Protein AF-A0A7S0XZH4-F1 (afdb_monomer)

Secondary structure (DSSP, 8-state):
--------EEEE-SSSPEEEEEE-S--S--------------EEEE---TTSTTHHHHHHHHHHHHHHHHTT--PPPP---PPPPPHHHHHHHHHHHHHHHHHHHHHHHHHHHHHHHHHHHHHHHHHHHTTHHHHHHHTT--HHHHHHHHHHHHHHHHHHHHHHHHHHHHHTTHHHHHH--TTS--

Solvent-accessible surface area (backbone atoms only — not comparable to full-atom values): 11560 Å² total; per-residue (Å²): 133,90,81,84,86,83,68,71,60,74,50,80,51,96,76,87,54,59,41,42,51,48,70,62,64,93,88,74,94,76,95,72,96,71,81,92,71,89,75,82,70,63,72,58,81,50,87,60,58,82,91,44,92,63,40,54,62,48,51,53,29,52,51,51,20,53,56,28,46,76,73,76,48,65,80,56,80,79,78,89,77,81,73,80,74,49,71,74,54,49,54,49,53,46,50,52,51,29,50,51,52,44,53,53,50,51,50,54,53,52,58,58,58,55,51,56,65,55,54,56,50,49,52,59,48,51,36,58,76,66,46,46,62,59,53,45,42,76,72,67,54,51,72,68,58,53,54,50,52,54,50,54,54,51,50,54,55,48,52,52,53,50,54,52,50,54,51,52,42,59,72,77,41,44,75,43,56,81,64,47,57,88,79,82,89,129

Structure (mmCIF, N/CA/C/O backbone):
data_AF-A0A7S0XZH4-F1
#
_entry.id   AF-A0A7S0XZH4-F1
#
loop_
_atom_site.group_PDB
_atom_site.id
_atom_site.type_symbol
_atom_site.label_atom_id
_atom_site.label_alt_id
_atom_site.label_comp_id
_atom_site.label_asym_id
_atom_site.label_entity_id
_atom_site.label_seq_id
_atom_site.pdbx_PDB_ins_code
_atom_site.Cartn_x
_atom_site.Cartn_y
_atom_site.Cartn_z
_atom_site.occupancy
_atom_site.B_iso_or_equiv
_atom_site.auth_seq_id
_atom_site.auth_comp_id
_atom_site.auth_asym_id
_atom_site.auth_atom_id
_atom_site.pdbx_PDB_model_num
ATOM 1 N N . GLY A 1 1 ? 35.858 -12.394 -35.445 1.00 28.62 1 GLY A N 1
ATOM 2 C CA . GLY A 1 1 ? 35.006 -11.201 -35.305 1.00 28.62 1 GLY A CA 1
ATOM 3 C C . GLY A 1 1 ? 35.795 -10.163 -34.548 1.00 28.62 1 GLY A C 1
ATOM 4 O O . GLY A 1 1 ? 36.301 -10.490 -33.485 1.00 28.62 1 GLY A O 1
ATOM 5 N N . TRP A 1 2 ? 35.990 -8.985 -35.133 1.00 25.72 2 TRP A N 1
ATOM 6 C CA . TRP A 1 2 ? 36.767 -7.894 -34.546 1.00 25.72 2 TRP A CA 1
ATOM 7 C C . TRP A 1 2 ? 35.979 -7.278 -33.387 1.00 25.72 2 TRP A C 1
ATOM 9 O O . TRP A 1 2 ? 34.873 -6.780 -33.586 1.00 25.72 2 TRP A O 1
ATOM 19 N N . GLY A 1 3 ? 36.510 -7.388 -32.170 1.00 25.00 3 GLY A N 1
ATOM 20 C CA . GLY A 1 3 ? 35.933 -6.766 -30.983 1.00 25.00 3 GLY A CA 1
ATOM 21 C C . GLY A 1 3 ? 36.486 -5.357 -30.824 1.00 25.00 3 GLY A C 1
ATOM 22 O O . GLY A 1 3 ? 37.639 -5.197 -30.436 1.00 25.00 3 GLY A O 1
ATOM 23 N N . TYR A 1 4 ? 35.674 -4.347 -31.120 1.00 33.06 4 TYR A N 1
ATOM 24 C CA . TYR A 1 4 ? 35.976 -2.958 -30.786 1.00 33.06 4 TYR A CA 1
ATOM 25 C C . TYR A 1 4 ? 35.642 -2.745 -29.304 1.00 33.06 4 TYR A C 1
ATOM 27 O O . TYR A 1 4 ? 34.483 -2.879 -28.907 1.00 33.06 4 TYR A O 1
ATOM 35 N N . TYR A 1 5 ? 36.647 -2.467 -28.471 1.00 30.88 5 TYR A N 1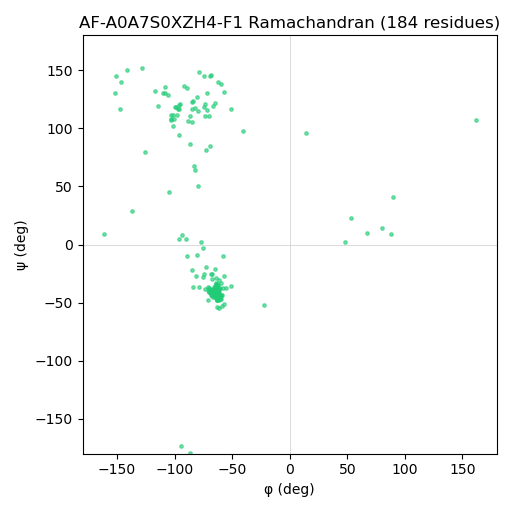
ATOM 36 C CA . TYR A 1 5 ? 36.431 -2.083 -27.075 1.00 30.88 5 TYR A CA 1
ATOM 37 C C . TYR A 1 5 ? 36.164 -0.578 -27.002 1.00 30.88 5 TYR A C 1
ATOM 39 O O . TYR A 1 5 ? 37.019 0.234 -27.341 1.00 30.88 5 TYR A O 1
ATOM 47 N N . TRP A 1 6 ? 34.962 -0.213 -26.555 1.00 38.78 6 TRP A N 1
ATOM 48 C CA . TRP A 1 6 ? 34.496 1.168 -26.447 1.00 38.78 6 TRP A CA 1
ATOM 49 C C . TRP A 1 6 ? 34.598 1.638 -24.994 1.00 38.78 6 TRP A C 1
ATOM 51 O O . TRP A 1 6 ? 33.858 1.165 -24.132 1.00 38.78 6 TRP A O 1
ATOM 61 N N . GLY A 1 7 ? 35.501 2.573 -24.705 1.00 37.62 7 GLY A N 1
ATOM 62 C CA . GLY A 1 7 ? 35.557 3.250 -23.409 1.00 37.62 7 GLY A CA 1
ATOM 63 C C . GLY A 1 7 ? 34.974 4.659 -23.502 1.00 37.62 7 GLY A C 1
ATOM 64 O O . GLY A 1 7 ? 35.604 5.518 -24.108 1.00 37.62 7 GLY A O 1
ATOM 65 N N . CYS A 1 8 ? 33.816 4.935 -22.880 1.00 40.41 8 CYS A N 1
ATOM 66 C CA . CYS A 1 8 ? 33.402 6.322 -22.617 1.00 40.41 8 CYS A CA 1
ATOM 67 C C . CYS A 1 8 ? 34.013 6.772 -21.282 1.00 40.41 8 CYS A C 1
ATOM 69 O O . CYS A 1 8 ? 33.618 6.313 -20.209 1.00 40.41 8 CYS A O 1
ATOM 71 N N . ARG A 1 9 ? 34.973 7.702 -21.342 1.00 41.53 9 ARG A N 1
ATOM 72 C CA . ARG A 1 9 ? 35.381 8.498 -20.180 1.00 41.53 9 ARG A CA 1
ATOM 73 C C . ARG A 1 9 ? 34.428 9.688 -20.098 1.00 41.53 9 ARG A C 1
ATOM 75 O O . ARG A 1 9 ? 34.522 10.603 -20.907 1.00 41.53 9 ARG A O 1
ATOM 82 N N . THR A 1 10 ? 33.496 9.670 -19.148 1.00 45.75 10 THR A N 1
ATOM 83 C CA . THR A 1 10 ? 32.616 10.822 -18.908 1.00 45.75 10 THR A CA 1
ATOM 84 C C . THR A 1 10 ? 33.420 11.923 -18.225 1.00 45.75 10 THR A C 1
ATOM 86 O O . THR A 1 10 ? 33.791 11.768 -17.058 1.00 45.75 10 THR A O 1
ATOM 89 N N . ILE A 1 11 ? 33.686 13.023 -18.924 1.00 47.19 11 ILE A N 1
ATOM 90 C CA . ILE A 1 11 ? 34.201 14.242 -18.295 1.00 47.19 11 ILE A CA 1
ATOM 91 C C . ILE A 1 11 ? 32.980 14.995 -17.763 1.00 47.19 11 ILE A C 1
ATOM 93 O O . ILE A 1 11 ? 31.993 15.206 -18.471 1.00 47.19 11 ILE A O 1
ATOM 97 N N . ARG A 1 12 ? 32.984 15.277 -16.460 1.00 46.19 12 ARG A N 1
ATOM 98 C CA . ARG A 1 12 ? 31.917 16.017 -15.788 1.00 46.19 12 ARG A CA 1
ATOM 99 C C . ARG A 1 12 ? 32.368 17.472 -15.717 1.00 46.19 12 ARG A C 1
ATOM 101 O O . ARG A 1 12 ? 33.092 17.813 -14.793 1.00 46.19 12 ARG A O 1
ATOM 108 N N . ASP A 1 13 ? 31.966 18.282 -16.689 1.00 46.56 13 ASP A N 1
ATOM 109 C CA . ASP A 1 13 ? 32.046 19.738 -16.565 1.00 46.56 13 ASP A CA 1
ATOM 110 C C . ASP A 1 13 ? 30.942 20.233 -15.620 1.00 46.56 13 ASP A C 1
ATOM 112 O O . ASP A 1 13 ? 29.837 19.675 -15.591 1.00 46.56 13 ASP A O 1
ATOM 116 N N . ASP A 1 14 ? 31.246 21.273 -14.840 1.00 45.38 14 ASP A N 1
ATOM 117 C CA . ASP A 1 14 ? 30.376 21.868 -13.808 1.00 45.38 14 ASP A CA 1
ATOM 118 C C . ASP A 1 14 ? 29.016 22.368 -14.341 1.00 45.38 14 ASP A C 1
ATOM 120 O O . ASP A 1 14 ? 28.091 22.642 -13.577 1.00 45.38 14 ASP A O 1
ATOM 124 N N . ASP A 1 15 ? 28.838 22.399 -15.661 1.00 44.69 15 ASP A N 1
ATOM 125 C CA . ASP A 1 15 ? 27.687 22.977 -16.342 1.00 44.69 15 ASP A CA 1
ATOM 126 C C . ASP A 1 15 ? 26.710 21.916 -16.889 1.00 44.69 15 ASP A C 1
ATOM 128 O O . ASP A 1 15 ? 26.299 21.979 -18.041 1.00 44.69 15 ASP A O 1
ATOM 132 N N . LYS A 1 16 ? 26.367 20.881 -16.098 1.00 44.41 16 LYS A N 1
ATOM 133 C CA . LYS A 1 16 ? 25.373 19.796 -16.377 1.00 44.41 16 LYS A CA 1
ATOM 134 C C . LYS A 1 16 ? 25.439 19.087 -17.751 1.00 44.41 16 LYS A C 1
ATOM 136 O O . LYS A 1 16 ? 24.633 18.188 -18.008 1.00 44.41 16 LYS A O 1
ATOM 141 N N . ARG A 1 17 ? 26.383 19.420 -18.627 1.00 43.41 17 ARG A N 1
ATOM 142 C CA . ARG A 1 17 ? 26.597 18.826 -19.945 1.00 43.41 17 ARG A CA 1
ATOM 143 C C . ARG A 1 17 ? 27.666 17.759 -19.790 1.00 43.41 17 ARG A C 1
ATOM 145 O O . ARG A 1 17 ? 28.791 18.040 -19.402 1.00 43.41 17 ARG A O 1
ATOM 152 N N . ARG A 1 18 ? 27.292 16.509 -20.054 1.00 50.38 18 ARG A N 1
ATOM 153 C CA . ARG A 1 18 ? 28.233 15.387 -20.081 1.00 50.38 18 ARG A CA 1
ATOM 154 C C . ARG A 1 18 ? 28.606 15.109 -21.528 1.00 50.38 18 ARG A C 1
ATOM 156 O O . ARG A 1 18 ? 27.728 14.759 -22.315 1.00 50.38 18 ARG A O 1
ATOM 163 N N . SER A 1 19 ? 29.884 15.253 -21.857 1.00 46.66 19 SER A N 1
ATOM 164 C CA . SER A 1 19 ? 30.462 14.791 -23.117 1.00 46.66 19 SER A CA 1
ATOM 165 C C . SER A 1 19 ? 31.000 13.365 -22.932 1.00 46.66 19 SER A C 1
ATOM 167 O O . SER A 1 19 ? 31.604 13.028 -21.909 1.00 46.66 19 SER A O 1
ATOM 169 N N . CYS A 1 20 ? 30.737 12.491 -23.906 1.00 50.81 20 CYS A N 1
ATOM 170 C CA . CYS A 1 20 ? 31.493 11.248 -24.066 1.00 50.81 20 CYS A CA 1
ATOM 171 C C . CYS A 1 20 ? 32.522 11.499 -25.168 1.00 50.81 20 CYS A C 1
ATOM 173 O O . CYS A 1 20 ? 32.135 11.758 -26.308 1.00 50.81 20 CYS A O 1
ATOM 175 N N . MET A 1 21 ? 33.812 11.406 -24.843 1.00 42.91 21 MET A N 1
ATOM 176 C CA . MET A 1 21 ? 34.846 11.276 -25.869 1.00 42.91 21 MET A CA 1
ATOM 177 C C . MET A 1 21 ? 34.793 9.860 -26.434 1.00 42.91 21 MET A C 1
ATOM 179 O O . MET A 1 21 ? 34.964 8.889 -25.695 1.00 42.91 21 MET A O 1
ATOM 183 N N . PHE A 1 22 ? 34.571 9.753 -27.741 1.00 51.19 22 PHE A N 1
ATOM 184 C CA . PHE A 1 22 ? 34.732 8.510 -28.484 1.00 51.19 22 PHE A CA 1
ATOM 185 C C . PHE A 1 22 ? 36.071 8.566 -29.213 1.00 51.19 22 PHE A C 1
ATOM 187 O O . PHE A 1 22 ? 36.237 9.332 -30.160 1.00 51.19 22 PHE A O 1
ATOM 194 N N . ASN A 1 23 ? 37.039 7.778 -28.741 1.00 45.72 23 ASN A N 1
ATOM 195 C CA . ASN A 1 23 ? 38.338 7.650 -29.388 1.00 45.72 23 ASN A CA 1
ATOM 196 C C . ASN A 1 23 ? 38.381 6.322 -30.152 1.00 45.72 23 ASN A C 1
ATOM 198 O O . ASN A 1 23 ? 38.417 5.253 -29.545 1.00 45.72 23 ASN A O 1
ATOM 202 N N . GLY A 1 24 ? 38.322 6.391 -31.482 1.00 43.03 24 GLY A N 1
ATOM 203 C CA . GLY A 1 24 ? 38.554 5.250 -32.367 1.00 43.03 24 GLY A CA 1
ATOM 204 C C . GLY A 1 24 ? 40.051 5.059 -32.591 1.00 43.03 24 GLY A C 1
ATOM 205 O O . GLY A 1 24 ? 40.548 5.328 -33.686 1.00 43.03 24 GLY A O 1
ATOM 206 N N . GLY A 1 25 ? 40.773 4.679 -31.538 1.00 40.31 25 GLY A N 1
ATOM 207 C CA . GLY A 1 25 ? 42.219 4.500 -31.580 1.00 40.31 25 GLY A CA 1
ATOM 208 C C . GLY A 1 25 ? 42.693 3.462 -30.571 1.00 40.31 25 GLY A C 1
ATOM 209 O O . GLY A 1 25 ? 42.338 3.512 -29.394 1.00 40.31 25 GLY A O 1
ATOM 210 N N . ASP A 1 26 ? 43.502 2.526 -31.054 1.00 38.03 26 ASP A N 1
ATOM 211 C CA . ASP A 1 26 ? 44.039 1.398 -30.302 1.00 38.03 26 ASP A CA 1
ATOM 212 C C . ASP A 1 26 ? 45.128 1.883 -29.327 1.00 38.03 26 ASP A C 1
ATOM 214 O O . ASP A 1 26 ? 46.325 1.808 -29.603 1.00 38.03 26 ASP A O 1
ATOM 218 N N . SER A 1 27 ? 44.748 2.407 -28.162 1.00 43.44 27 SER A N 1
ATOM 219 C CA . SER A 1 27 ? 45.699 2.594 -27.063 1.00 43.44 27 SER A CA 1
ATOM 220 C C . SER A 1 27 ? 45.767 1.305 -26.237 1.00 43.44 27 SER A C 1
ATOM 222 O O . SER A 1 27 ? 44.960 1.150 -25.327 1.00 43.44 27 SER A O 1
ATOM 224 N N . GLU A 1 28 ? 46.622 0.350 -26.641 1.00 37.62 28 GLU A N 1
ATOM 225 C CA . GLU A 1 28 ? 47.538 -0.446 -25.784 1.00 37.62 28 GLU A CA 1
ATOM 226 C C . GLU A 1 28 ? 48.037 -1.736 -26.508 1.00 37.62 28 GLU A C 1
ATOM 228 O O . GLU A 1 28 ? 47.318 -2.717 -26.682 1.00 37.62 28 GLU A O 1
ATOM 233 N N . SER A 1 29 ? 49.313 -1.717 -26.910 1.00 37.97 29 SER A N 1
ATOM 234 C CA . SER A 1 29 ? 50.271 -2.823 -27.146 1.00 37.97 29 SER A CA 1
ATOM 235 C C . SER A 1 29 ? 49.803 -4.302 -27.256 1.00 37.97 29 SER A C 1
ATOM 237 O O . SER A 1 29 ? 49.825 -5.045 -26.278 1.00 37.97 29 SER A O 1
ATOM 239 N N . ARG A 1 30 ? 49.595 -4.829 -28.479 1.00 26.83 30 ARG A N 1
ATOM 240 C CA . ARG A 1 30 ? 49.790 -6.272 -28.792 1.00 26.83 30 ARG A CA 1
ATOM 241 C C . ARG A 1 30 ? 50.297 -6.497 -30.228 1.00 26.83 30 ARG A C 1
ATOM 243 O O . ARG A 1 30 ? 49.801 -5.839 -31.138 1.00 26.83 30 ARG A O 1
ATOM 250 N N . PRO A 1 31 ? 51.241 -7.433 -30.472 1.00 38.31 31 PRO A N 1
ATOM 251 C CA . PRO A 1 31 ? 51.723 -7.718 -31.817 1.00 38.31 31 PRO A CA 1
ATOM 252 C C . PRO A 1 31 ? 50.748 -8.682 -32.500 1.00 38.31 31 PRO A C 1
ATOM 254 O O . PRO A 1 31 ? 50.535 -9.800 -32.031 1.00 38.31 31 PRO A O 1
ATOM 257 N N . SER A 1 32 ? 50.114 -8.275 -33.597 1.00 28.70 32 SER A N 1
ATOM 258 C CA . SER A 1 32 ? 49.308 -9.183 -34.419 1.00 28.70 32 SER A CA 1
ATOM 259 C C . SER A 1 32 ? 49.373 -8.773 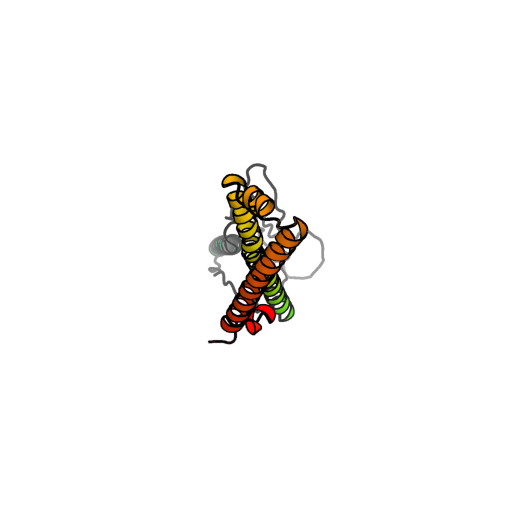-35.884 1.00 28.70 32 SER A C 1
ATOM 261 O O . SER A 1 32 ? 48.966 -7.682 -36.271 1.00 28.70 32 SER A O 1
ATOM 263 N N . TYR A 1 33 ? 49.939 -9.679 -36.679 1.00 34.78 33 TYR A N 1
ATOM 264 C CA . TYR A 1 33 ? 50.067 -9.610 -38.127 1.00 34.78 33 TYR A CA 1
ATOM 265 C C . TYR A 1 33 ? 48.716 -9.308 -38.793 1.00 34.78 33 TYR A C 1
ATOM 267 O O . TYR A 1 33 ? 47.795 -10.119 -38.739 1.00 34.78 33 TYR A O 1
ATOM 275 N N . SER A 1 34 ? 48.620 -8.168 -39.472 1.00 29.19 34 SER A N 1
ATOM 276 C CA . SER A 1 34 ? 47.645 -7.917 -40.539 1.00 29.19 34 SER A CA 1
ATOM 277 C C . SER A 1 34 ? 48.249 -6.906 -41.527 1.00 29.19 34 SER A C 1
ATOM 279 O O . SER A 1 34 ? 49.067 -6.079 -41.113 1.00 29.19 34 SER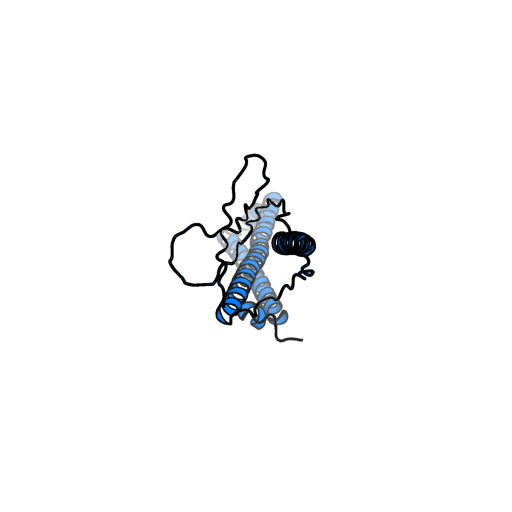 A O 1
ATOM 281 N N . PRO A 1 35 ? 47.973 -7.024 -42.841 1.00 34.19 35 PRO A N 1
ATOM 282 C CA . PRO A 1 35 ? 48.655 -6.230 -43.854 1.00 34.19 35 PRO A CA 1
ATOM 283 C C . PRO A 1 35 ? 48.236 -4.763 -43.727 1.00 34.19 35 PRO A C 1
ATOM 285 O O . PRO A 1 35 ? 47.104 -4.468 -43.356 1.00 34.19 35 PRO A O 1
ATOM 288 N N . ALA A 1 36 ? 49.174 -3.862 -44.013 1.00 36.78 36 ALA A N 1
ATOM 289 C CA . ALA A 1 36 ? 49.085 -2.417 -43.832 1.00 36.78 36 ALA A CA 1
ATOM 290 C C . ALA A 1 36 ? 47.716 -1.806 -44.204 1.00 36.78 36 ALA A C 1
ATOM 292 O O . ALA A 1 36 ? 47.460 -1.485 -45.363 1.00 36.78 36 ALA A O 1
ATOM 293 N N . PHE A 1 37 ? 46.863 -1.577 -43.203 1.00 41.09 37 PHE A N 1
ATOM 294 C CA . PHE A 1 37 ? 45.767 -0.621 -43.294 1.00 41.09 37 PHE A CA 1
ATOM 295 C C . PHE A 1 37 ? 46.185 0.624 -42.510 1.00 41.09 37 PHE A C 1
ATOM 297 O O . PHE A 1 37 ? 46.275 0.605 -41.285 1.00 41.09 37 PHE A O 1
ATOM 304 N N . SER A 1 38 ? 46.492 1.705 -43.226 1.00 39.94 38 SER A N 1
ATOM 305 C CA . SER A 1 38 ? 46.685 3.031 -42.636 1.00 39.94 38 SER A CA 1
ATOM 306 C C . SER A 1 38 ? 45.326 3.540 -42.141 1.00 39.94 38 SER A C 1
ATOM 308 O O . SER A 1 38 ? 44.621 4.233 -42.874 1.00 39.94 38 SER A O 1
ATOM 310 N N . ALA A 1 39 ? 44.924 3.157 -40.929 1.00 53.28 39 ALA A N 1
ATOM 311 C CA . ALA A 1 39 ? 43.675 3.612 -40.327 1.00 53.28 39 ALA A CA 1
ATOM 312 C C . ALA A 1 39 ? 43.781 5.099 -39.950 1.00 53.28 39 ALA A C 1
ATOM 314 O O . ALA A 1 39 ? 44.511 5.467 -39.031 1.00 53.28 39 ALA A O 1
ATOM 315 N N . ALA A 1 40 ? 43.047 5.964 -40.650 1.00 57.00 40 ALA A N 1
ATOM 316 C CA . ALA A 1 40 ? 42.811 7.326 -40.188 1.00 57.00 40 ALA A CA 1
ATOM 317 C C . ALA A 1 40 ? 41.950 7.275 -38.912 1.00 57.00 40 ALA A C 1
ATOM 319 O O . ALA A 1 40 ? 40.838 6.748 -38.935 1.00 57.00 40 ALA A O 1
ATOM 320 N N . SER A 1 41 ? 42.474 7.788 -37.796 1.00 60.81 41 SER A N 1
ATOM 321 C CA . SER A 1 41 ? 41.729 7.887 -36.536 1.00 60.81 41 SER A CA 1
ATOM 322 C C . SER A 1 41 ? 40.819 9.118 -36.565 1.00 60.81 41 SER A C 1
ATOM 324 O O . SER A 1 41 ? 41.281 10.226 -36.839 1.00 60.81 41 SER A O 1
ATOM 326 N N . TYR A 1 42 ? 39.526 8.926 -36.286 1.00 65.69 42 TYR A N 1
ATOM 327 C CA . TYR A 1 42 ? 38.535 9.999 -36.180 1.00 65.69 42 TYR A CA 1
ATOM 328 C C . TYR A 1 42 ? 38.031 10.091 -34.736 1.00 65.69 42 TYR A C 1
ATOM 330 O O . TYR A 1 42 ? 37.457 9.136 -34.213 1.00 65.69 42 TYR A O 1
ATOM 338 N N . GLY A 1 43 ? 38.235 11.249 -34.103 1.00 76.81 43 GLY A N 1
ATOM 339 C CA . GLY A 1 43 ? 37.668 11.590 -32.798 1.00 76.81 43 GLY A CA 1
ATOM 340 C C . GLY A 1 43 ? 36.569 12.638 -32.948 1.00 76.81 43 GLY A C 1
ATOM 341 O O . GLY A 1 43 ? 36.739 13.608 -33.685 1.00 76.81 43 GLY A O 1
ATOM 342 N N . TYR A 1 44 ? 35.440 12.446 -32.266 1.00 73.94 44 TYR A N 1
ATOM 343 C CA . TYR A 1 44 ? 34.340 13.411 -32.244 1.00 73.94 44 TYR A CA 1
ATOM 344 C C . TYR A 1 44 ? 33.703 13.491 -30.850 1.00 73.94 44 TYR A C 1
ATOM 346 O O . TYR A 1 44 ? 33.676 12.513 -30.100 1.00 73.94 44 TYR A O 1
ATOM 354 N N . GLU A 1 45 ? 33.175 14.667 -30.509 1.00 82.12 45 GLU A N 1
ATOM 355 C CA . GLU A 1 45 ? 32.458 14.923 -29.258 1.00 82.12 45 GLU A CA 1
ATOM 356 C C . GLU A 1 45 ? 30.964 15.083 -29.539 1.00 82.12 45 GLU A C 1
ATOM 358 O O . GLU A 1 45 ? 30.564 15.832 -30.43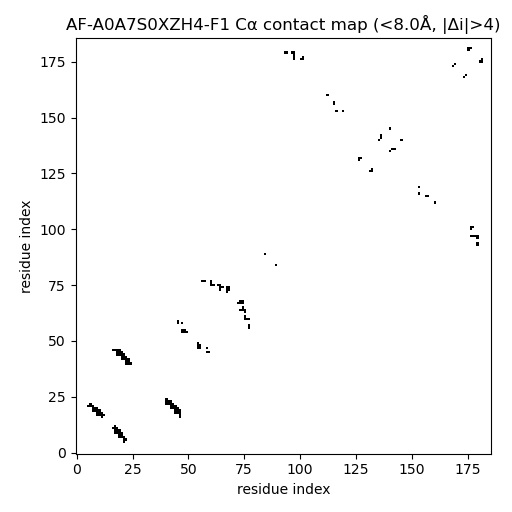1 1.00 82.12 45 GLU A O 1
ATOM 363 N N . LEU A 1 46 ? 30.129 14.373 -28.775 1.00 76.19 46 LEU A N 1
ATOM 364 C CA . LEU A 1 46 ? 28.677 14.414 -28.929 1.00 76.19 46 LEU A CA 1
ATOM 365 C C . LEU A 1 46 ? 27.993 14.962 -27.684 1.00 76.19 46 LEU A C 1
ATOM 367 O O . LEU A 1 46 ? 28.216 14.493 -26.567 1.00 76.19 46 LEU A O 1
ATOM 371 N N . LEU A 1 47 ? 27.077 15.896 -27.918 1.00 82.56 47 LEU A N 1
ATOM 372 C CA . LEU A 1 47 ? 26.116 16.375 -26.936 1.00 82.56 47 LEU A CA 1
ATOM 373 C C . LEU A 1 47 ? 24.801 15.627 -27.166 1.00 82.56 47 LEU A C 1
ATOM 375 O O . LEU A 1 47 ? 24.193 15.752 -28.228 1.00 82.56 47 LEU A O 1
ATOM 379 N N . PHE A 1 48 ? 24.365 14.842 -26.184 1.00 81.38 48 PHE A N 1
ATOM 380 C CA . PHE A 1 48 ? 23.156 14.025 -26.290 1.00 81.38 48 PHE A CA 1
ATOM 381 C C . PHE A 1 48 ? 22.213 14.252 -25.105 1.00 81.38 48 PHE A C 1
ATOM 383 O O . PHE A 1 48 ? 22.634 14.588 -23.998 1.00 81.38 48 PHE A O 1
ATOM 390 N N . ASN A 1 49 ? 20.913 14.065 -25.341 1.00 86.56 49 ASN A N 1
ATOM 391 C CA . ASN A 1 49 ? 19.885 14.253 -24.322 1.00 86.56 49 ASN A CA 1
ATOM 392 C C . ASN A 1 49 ? 19.709 12.992 -23.462 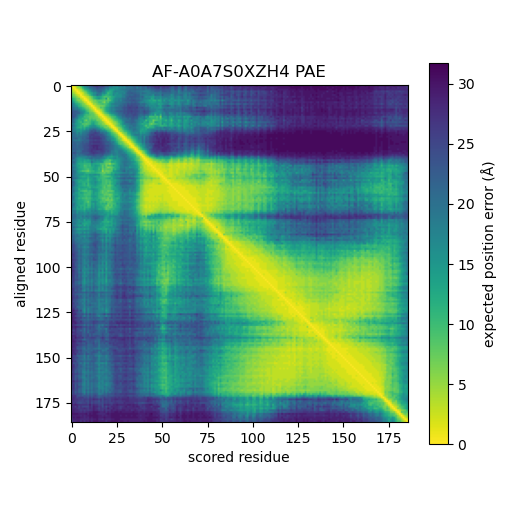1.00 86.56 49 ASN A C 1
ATOM 394 O O . ASN A 1 49 ? 19.359 11.934 -23.977 1.00 86.56 49 ASN A O 1
ATOM 398 N N . GLN A 1 50 ? 19.869 13.110 -22.147 1.00 84.19 50 GLN A N 1
ATOM 399 C CA . GLN A 1 50 ? 19.786 11.974 -21.226 1.00 84.19 50 GLN A CA 1
ATOM 400 C C . GLN A 1 50 ? 18.364 11.556 -20.844 1.00 84.19 50 GLN A C 1
ATOM 402 O O . GLN A 1 50 ? 18.194 10.514 -20.219 1.00 84.19 50 GLN A O 1
ATOM 407 N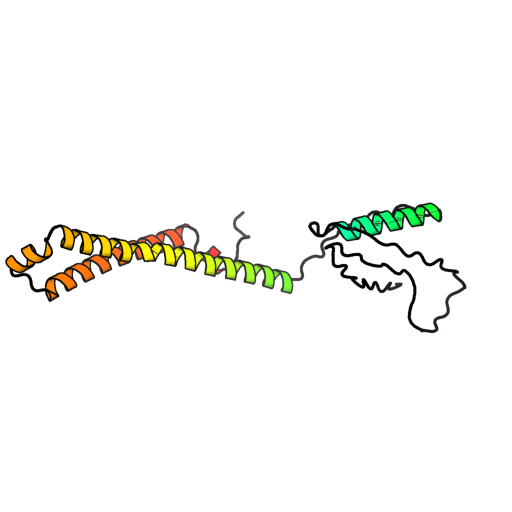 N . THR A 1 51 ? 17.337 12.329 -21.208 1.00 86.94 51 THR A N 1
ATOM 408 C CA . THR A 1 51 ? 15.949 11.934 -20.924 1.00 86.94 51 THR A CA 1
ATOM 409 C C . THR A 1 51 ? 15.472 10.782 -21.808 1.00 86.94 51 THR A C 1
ATOM 411 O O . THR A 1 51 ? 14.505 10.111 -21.459 1.00 86.94 51 THR A O 1
ATOM 414 N N . MET A 1 52 ? 16.142 10.531 -22.938 1.00 79.81 52 MET A N 1
ATOM 415 C CA . MET A 1 52 ? 15.836 9.420 -23.837 1.00 79.81 52 MET A CA 1
ATOM 416 C C . MET A 1 52 ? 16.937 8.364 -23.799 1.00 79.81 52 MET A C 1
ATOM 418 O O . MET A 1 52 ? 18.106 8.674 -24.001 1.00 79.81 52 MET A O 1
ATOM 422 N N . ILE A 1 53 ? 16.541 7.101 -23.628 1.00 81.00 53 ILE A N 1
ATOM 423 C CA . ILE A 1 53 ? 17.457 5.947 -23.572 1.00 81.00 53 ILE A CA 1
ATOM 424 C C . ILE A 1 53 ? 18.191 5.750 -24.912 1.00 81.00 53 ILE A C 1
ATOM 426 O O . ILE A 1 53 ? 19.366 5.398 -24.937 1.00 81.00 53 ILE A O 1
ATOM 430 N N . ASN A 1 54 ? 17.526 6.053 -26.030 1.00 86.81 54 ASN A N 1
ATOM 431 C CA . ASN A 1 54 ? 18.043 5.789 -27.376 1.00 86.81 54 ASN A CA 1
ATOM 432 C C . ASN A 1 54 ? 18.734 7.002 -28.028 1.00 86.81 54 ASN A C 1
ATOM 434 O O . ASN A 1 54 ? 19.114 6.932 -29.193 1.00 86.81 54 ASN A O 1
ATOM 438 N N . SER A 1 55 ? 18.899 8.124 -27.322 1.00 85.06 55 SER A N 1
ATOM 439 C CA . SER A 1 55 ? 19.442 9.355 -27.922 1.00 85.06 55 SER A CA 1
ATOM 440 C C . SER A 1 55 ? 20.913 9.230 -28.334 1.00 85.06 55 SER A C 1
ATOM 442 O O . SER A 1 55 ? 21.288 9.639 -29.431 1.00 85.06 55 SER A O 1
ATOM 444 N N . LEU A 1 56 ? 21.742 8.644 -27.469 1.00 84.62 56 LEU A N 1
ATOM 445 C CA . LEU A 1 56 ? 23.169 8.445 -27.696 1.00 84.62 56 LEU A CA 1
ATOM 446 C C . LEU A 1 56 ? 23.460 7.513 -28.891 1.00 84.62 56 LEU A C 1
ATOM 448 O O . LEU A 1 56 ? 24.191 7.940 -29.785 1.00 84.62 56 LEU A O 1
ATOM 452 N N . PRO A 1 57 ? 22.907 6.281 -28.968 1.00 84.56 57 PRO A N 1
ATOM 453 C CA . PRO A 1 57 ? 23.210 5.372 -30.077 1.00 84.56 57 PRO A CA 1
ATOM 454 C C . PRO A 1 57 ? 22.742 5.906 -31.438 1.00 84.56 57 PRO A C 1
ATOM 456 O O . PRO A 1 57 ? 23.438 5.719 -32.436 1.00 84.56 57 PRO A O 1
ATOM 459 N N . VAL A 1 58 ? 21.615 6.626 -31.490 1.00 87.31 58 VAL A N 1
ATOM 460 C CA . VAL A 1 58 ? 21.130 7.266 -32.727 1.00 87.31 58 VAL A CA 1
ATOM 461 C C . VAL A 1 58 ? 22.112 8.331 -33.215 1.00 87.31 58 VAL A C 1
ATOM 463 O O . VAL A 1 58 ? 22.441 8.371 -34.400 1.00 87.31 58 VAL A O 1
ATOM 466 N N . LEU A 1 59 ? 22.625 9.164 -32.307 1.00 86.88 59 LEU A N 1
ATOM 467 C CA . LEU A 1 59 ? 23.561 10.229 -32.658 1.00 86.88 59 LEU A CA 1
ATOM 468 C C . LEU A 1 59 ? 24.924 9.676 -33.104 1.00 86.88 59 LEU A C 1
ATOM 470 O O . LEU A 1 59 ? 25.484 10.149 -34.090 1.00 86.88 59 LEU A O 1
ATOM 474 N N . VAL A 1 60 ? 25.419 8.630 -32.437 1.00 87.75 60 VAL A N 1
ATOM 475 C CA . VAL A 1 60 ? 26.640 7.909 -32.839 1.00 87.75 60 VAL A CA 1
ATOM 476 C C . VAL A 1 60 ? 26.489 7.310 -34.240 1.00 87.75 60 VAL A C 1
ATOM 478 O O . VAL A 1 60 ? 27.379 7.471 -35.075 1.00 87.75 60 VAL A O 1
ATOM 481 N N . SER A 1 61 ? 25.350 6.673 -34.535 1.00 88.62 61 SER A N 1
ATOM 482 C CA . SER A 1 61 ? 25.069 6.128 -35.871 1.00 88.62 61 SER A CA 1
ATOM 483 C C . SER A 1 61 ? 25.013 7.225 -36.935 1.00 88.62 61 SER A C 1
ATOM 485 O O . SER A 1 61 ? 25.579 7.068 -38.017 1.00 88.62 61 SER A O 1
ATOM 487 N N . ALA A 1 62 ? 24.385 8.361 -36.618 1.00 87.56 62 ALA A N 1
ATOM 488 C CA . ALA A 1 62 ? 24.303 9.503 -37.520 1.00 87.56 62 ALA A CA 1
ATOM 489 C C . ALA A 1 62 ? 25.695 10.064 -37.857 1.00 87.56 62 ALA A C 1
ATOM 491 O O . ALA A 1 62 ? 26.011 10.235 -39.035 1.00 87.56 62 ALA A O 1
ATOM 492 N N . VAL A 1 63 ? 26.559 10.273 -36.857 1.00 87.44 63 VAL A N 1
ATOM 493 C CA . VAL A 1 63 ? 27.927 10.774 -37.079 1.00 87.44 63 VAL A CA 1
ATOM 494 C C . VAL A 1 63 ? 28.790 9.761 -37.824 1.00 87.44 63 VAL A C 1
ATOM 496 O O . VAL A 1 63 ? 29.470 10.132 -38.779 1.00 87.44 63 VAL A O 1
ATOM 499 N N . ASN A 1 64 ? 28.715 8.476 -37.475 1.00 86.25 64 ASN A N 1
ATOM 500 C CA . ASN A 1 64 ? 29.480 7.443 -38.171 1.00 86.25 64 ASN A CA 1
ATOM 501 C C . ASN A 1 64 ? 29.047 7.312 -39.644 1.00 86.25 64 ASN A C 1
ATOM 503 O O . ASN A 1 64 ? 29.882 7.216 -40.538 1.00 86.25 64 ASN A O 1
ATOM 507 N N . SER A 1 65 ? 27.745 7.421 -39.928 1.00 87.56 65 SER A N 1
ATOM 508 C CA . SER A 1 65 ? 27.245 7.452 -41.307 1.00 87.56 65 SER A CA 1
ATOM 509 C C . SER A 1 65 ? 27.722 8.686 -42.088 1.00 87.56 65 SER A C 1
ATOM 511 O O . SER A 1 65 ? 27.976 8.594 -43.286 1.00 87.56 65 SER A O 1
ATOM 513 N N . ALA A 1 66 ? 27.893 9.833 -41.422 1.00 85.25 66 ALA A N 1
ATOM 514 C CA . ALA A 1 66 ? 28.423 11.042 -42.044 1.00 85.25 66 ALA A CA 1
ATOM 515 C C . ALA A 1 66 ? 29.918 10.909 -42.374 1.00 85.25 66 ALA A C 1
ATOM 517 O O . ALA A 1 66 ? 30.329 11.297 -43.464 1.00 85.25 66 ALA A O 1
ATOM 518 N N . ILE A 1 67 ? 30.713 10.309 -41.481 1.00 85.06 67 ILE A N 1
ATOM 519 C CA . ILE A 1 67 ? 32.137 10.019 -41.721 1.00 85.06 67 ILE A CA 1
ATOM 520 C C . ILE A 1 67 ? 32.293 8.990 -42.847 1.00 85.06 67 ILE A C 1
ATOM 522 O O . ILE A 1 67 ? 33.124 9.153 -43.733 1.00 85.06 67 ILE A O 1
ATOM 526 N N . LEU A 1 68 ? 31.461 7.951 -42.881 1.00 85.62 68 LEU A N 1
ATOM 527 C CA . LEU A 1 68 ? 31.519 6.977 -43.970 1.00 85.62 68 LEU A CA 1
ATOM 528 C C . LEU A 1 68 ? 31.183 7.603 -45.324 1.00 85.62 68 LEU A C 1
ATOM 530 O O . LEU A 1 68 ? 31.852 7.288 -46.305 1.00 85.62 68 LEU A O 1
ATOM 534 N N . ARG A 1 69 ? 30.232 8.542 -45.385 1.00 84.75 69 ARG A N 1
ATOM 535 C CA . ARG A 1 69 ? 29.929 9.282 -46.621 1.00 84.75 69 ARG A CA 1
ATOM 536 C C . ARG A 1 69 ? 31.130 10.065 -47.160 1.00 84.75 69 ARG A C 1
ATOM 538 O O . ARG A 1 69 ? 31.257 10.175 -48.375 1.00 84.75 69 ARG A O 1
ATOM 545 N N . THR A 1 70 ? 32.015 10.589 -46.306 1.00 85.94 70 THR A N 1
ATOM 546 C CA . THR A 1 70 ? 33.214 11.313 -46.778 1.00 85.94 70 THR A CA 1
ATOM 547 C C . THR A 1 70 ? 34.287 10.377 -47.331 1.00 85.94 70 THR A C 1
ATOM 549 O O . THR A 1 70 ? 35.055 10.778 -48.201 1.00 85.94 70 THR A O 1
ATOM 552 N N . LEU A 1 71 ? 34.304 9.120 -46.886 1.00 85.00 71 LEU A N 1
ATOM 553 C CA . LEU A 1 71 ? 35.226 8.078 -47.344 1.00 85.00 71 LEU A CA 1
ATOM 554 C C . LEU A 1 71 ? 34.690 7.268 -48.541 1.00 85.00 71 LEU A C 1
ATOM 556 O O . LEU A 1 71 ? 35.322 6.300 -48.958 1.00 85.00 71 LEU A O 1
ATOM 560 N N . GLY A 1 72 ? 33.531 7.641 -49.096 1.00 80.81 72 GLY A N 1
ATOM 561 C CA . GLY A 1 72 ? 32.875 6.909 -50.189 1.00 80.81 72 GLY A CA 1
ATOM 562 C C . GLY A 1 72 ? 32.087 5.668 -49.742 1.00 80.81 72 GLY A C 1
ATOM 563 O O . GLY A 1 72 ? 31.726 4.838 -50.572 1.00 80.81 72 GLY A O 1
ATOM 564 N N . GLY A 1 73 ? 31.827 5.530 -48.441 1.00 79.38 73 GLY A N 1
ATOM 565 C CA . GLY A 1 73 ? 30.992 4.489 -47.840 1.00 79.38 73 GLY A CA 1
ATOM 566 C C . GLY A 1 73 ? 29.494 4.832 -47.787 1.00 79.38 73 GLY A C 1
ATOM 567 O O . GLY A 1 73 ? 29.045 5.887 -48.234 1.00 79.38 73 GLY A O 1
ATOM 568 N N . GLY A 1 74 ? 28.705 3.904 -47.231 1.00 80.50 74 GLY A N 1
ATOM 569 C CA . GLY A 1 74 ? 27.240 3.981 -47.150 1.00 80.50 74 GLY A CA 1
ATOM 570 C C . GLY A 1 74 ? 26.677 4.570 -45.846 1.00 80.50 74 GLY A C 1
ATOM 571 O O . GLY A 1 74 ? 27.402 5.057 -44.982 1.00 80.50 74 GLY A O 1
ATOM 572 N N . VAL A 1 75 ? 25.347 4.514 -45.709 1.00 82.69 75 VAL A N 1
ATOM 573 C CA . VAL A 1 75 ? 24.601 4.958 -44.516 1.00 82.69 75 VAL A CA 1
ATOM 574 C C . VAL A 1 75 ? 24.471 3.810 -43.514 1.00 82.69 75 VAL A C 1
ATOM 576 O O . VAL A 1 75 ? 24.127 2.699 -43.904 1.00 82.69 75 VAL A O 1
ATOM 579 N N . ILE A 1 76 ? 24.711 4.086 -42.228 1.00 79.75 76 ILE A N 1
ATOM 580 C CA . ILE A 1 76 ? 24.443 3.146 -41.131 1.00 79.75 76 ILE A CA 1
ATOM 581 C C . ILE A 1 76 ? 23.064 3.457 -40.555 1.00 79.75 76 ILE A C 1
ATOM 583 O O . ILE A 1 76 ? 22.834 4.563 -40.059 1.00 79.75 76 ILE A O 1
ATOM 587 N N . GLU A 1 77 ? 22.170 2.474 -40.594 1.00 83.81 77 GLU A N 1
ATOM 588 C CA . GLU A 1 77 ? 20.836 2.574 -40.011 1.00 83.81 77 GLU A CA 1
ATOM 589 C C . GLU A 1 77 ? 20.827 1.960 -38.599 1.00 83.81 77 GLU A C 1
ATOM 591 O O . GLU A 1 77 ? 21.168 0.783 -38.438 1.00 83.81 77 GLU A O 1
ATOM 596 N N . PRO A 1 78 ? 20.492 2.738 -37.551 1.00 78.00 78 PRO A N 1
ATOM 597 C CA . PRO A 1 78 ? 20.463 2.223 -36.192 1.00 78.00 78 PRO A CA 1
ATOM 598 C C . PRO A 1 78 ? 19.227 1.340 -35.993 1.00 78.00 78 PRO A C 1
ATOM 600 O O . PRO A 1 78 ? 18.097 1.816 -36.070 1.00 78.00 78 PRO A O 1
ATOM 603 N N . SER A 1 79 ? 19.438 0.063 -35.678 1.00 82.31 79 SER A N 1
ATOM 604 C CA . SER A 1 79 ? 18.371 -0.855 -35.272 1.00 82.31 79 SER A CA 1
ATOM 605 C C . SER A 1 79 ? 18.449 -1.116 -33.773 1.00 82.31 79 SER A C 1
ATOM 607 O O . SER A 1 79 ? 19.507 -1.463 -33.245 1.00 82.31 79 SER A O 1
ATOM 609 N N . VAL A 1 80 ? 17.324 -0.941 -33.081 1.00 80.06 80 VAL A N 1
ATOM 610 C CA . VAL A 1 80 ? 17.196 -1.272 -31.660 1.00 80.06 80 VAL A CA 1
ATOM 611 C C . VAL A 1 80 ? 16.462 -2.597 -31.559 1.00 80.06 80 VAL A C 1
ATOM 613 O O . VAL A 1 80 ? 15.240 -2.655 -31.680 1.00 80.06 80 VAL A O 1
ATOM 616 N N . GLN A 1 81 ? 17.214 -3.662 -31.311 1.00 81.19 81 GLN A N 1
ATOM 617 C CA . GLN A 1 81 ? 16.645 -4.945 -30.935 1.00 81.19 81 GLN A CA 1
ATOM 618 C C . GLN A 1 81 ? 16.713 -5.069 -29.416 1.00 81.19 81 GLN A C 1
ATOM 620 O O . GLN A 1 81 ? 17.795 -5.170 -28.838 1.00 81.19 81 GLN A O 1
ATOM 625 N N . VAL A 1 82 ? 15.551 -5.043 -28.761 1.00 77.06 82 VAL A N 1
ATOM 626 C CA . VAL A 1 82 ? 15.473 -5.444 -27.356 1.00 77.06 82 VAL A CA 1
ATOM 627 C C . VAL A 1 82 ? 15.824 -6.923 -27.274 1.00 77.06 82 VAL A C 1
ATOM 629 O O . VAL A 1 82 ? 15.214 -7.759 -27.942 1.00 77.06 82 VAL A O 1
ATOM 632 N N . LEU A 1 83 ? 16.854 -7.237 -26.494 1.00 78.25 83 LEU A N 1
ATOM 633 C CA . LEU A 1 83 ? 17.197 -8.621 -26.206 1.00 78.25 83 LEU A CA 1
ATOM 634 C C . LEU A 1 83 ? 16.015 -9.264 -25.463 1.00 78.25 83 LEU A C 1
ATOM 636 O O . LEU A 1 83 ? 15.407 -8.596 -24.616 1.00 78.25 83 LEU A O 1
ATOM 640 N N . PRO A 1 84 ? 15.662 -10.526 -25.771 1.00 78.69 84 PRO A N 1
ATOM 641 C CA . PRO A 1 84 ? 14.688 -11.246 -24.968 1.00 78.69 84 PRO A CA 1
ATOM 642 C C . PRO A 1 84 ? 15.196 -11.271 -23.527 1.00 78.69 84 PRO A C 1
ATOM 644 O O . PRO A 1 84 ? 16.373 -11.551 -23.285 1.00 78.69 84 PRO A O 1
ATOM 647 N N . LYS A 1 85 ? 14.326 -10.915 -22.580 1.00 78.81 85 LYS A N 1
ATOM 648 C CA . LYS A 1 85 ? 14.678 -10.982 -21.164 1.00 78.81 85 LYS A CA 1
ATOM 649 C C . LYS A 1 85 ? 15.023 -12.421 -20.825 1.00 78.81 85 LYS A C 1
ATOM 651 O O . LYS A 1 85 ? 14.351 -13.350 -21.262 1.00 78.81 85 LYS A O 1
ATOM 656 N N . THR A 1 86 ? 16.074 -12.586 -20.041 1.00 88.00 86 THR A N 1
ATOM 657 C CA . THR A 1 86 ? 16.407 -13.900 -19.500 1.00 88.00 86 THR A CA 1
ATOM 658 C C . THR A 1 86 ? 15.335 -14.293 -18.480 1.00 88.00 86 THR A C 1
ATOM 660 O O . THR A 1 86 ? 14.887 -13.427 -17.726 1.00 88.00 86 THR A O 1
ATOM 663 N N . ASP A 1 87 ? 14.983 -15.576 -18.366 1.00 82.81 87 ASP A N 1
ATOM 664 C CA . ASP A 1 87 ? 13.983 -16.055 -17.388 1.00 82.81 87 ASP A CA 1
ATOM 665 C C . ASP A 1 87 ? 14.286 -15.567 -15.956 1.00 82.81 87 ASP A C 1
ATOM 667 O O . ASP A 1 87 ? 13.400 -15.197 -15.186 1.00 82.81 87 ASP A O 1
ATOM 671 N N . ALA A 1 88 ? 15.576 -15.484 -15.610 1.00 81.44 88 ALA A N 1
ATOM 672 C CA . ALA A 1 88 ? 16.046 -14.977 -14.323 1.00 81.44 88 ALA A CA 1
ATOM 673 C C . ALA A 1 88 ? 15.789 -13.471 -14.110 1.00 81.44 88 ALA A C 1
ATOM 675 O O . ALA A 1 88 ? 15.647 -13.025 -12.970 1.00 81.44 88 ALA A O 1
ATOM 676 N N . GLU A 1 89 ? 15.762 -12.671 -15.174 1.00 82.62 89 GLU A N 1
ATOM 677 C CA . GLU A 1 89 ? 15.467 -11.235 -15.112 1.00 82.62 89 GLU A CA 1
ATOM 678 C C . GLU A 1 89 ? 13.963 -10.976 -15.104 1.00 82.62 89 GLU A C 1
ATOM 680 O O . GLU A 1 89 ? 13.497 -10.089 -14.386 1.00 82.62 89 GLU A O 1
ATOM 685 N N . GLU A 1 90 ? 13.194 -11.776 -15.842 1.00 80.31 90 GLU A N 1
ATOM 686 C CA . GLU A 1 90 ? 11.735 -11.716 -15.822 1.00 80.31 90 GLU A CA 1
ATOM 687 C C . GLU A 1 90 ? 11.176 -12.107 -14.450 1.00 80.31 90 GLU A C 1
ATOM 689 O O . GLU A 1 90 ? 10.369 -11.363 -13.890 1.00 80.31 90 GLU A O 1
ATOM 694 N N . ALA A 1 91 ? 11.692 -13.183 -13.846 1.00 80.50 91 ALA A N 1
ATOM 695 C CA . ALA A 1 91 ? 11.316 -13.597 -12.495 1.00 80.50 91 ALA A CA 1
ATOM 696 C C . ALA A 1 91 ? 11.625 -12.522 -11.436 1.00 80.50 91 ALA A C 1
ATOM 698 O O . ALA A 1 91 ? 10.845 -12.306 -10.511 1.00 80.50 91 ALA A O 1
ATOM 699 N N . LYS A 1 92 ? 12.747 -11.801 -11.566 1.00 81.31 92 LYS A N 1
ATOM 700 C CA . LYS A 1 92 ? 13.083 -10.688 -10.659 1.00 81.31 92 LYS A CA 1
ATOM 701 C C . LYS A 1 92 ? 12.166 -9.484 -10.863 1.00 81.31 92 LYS A C 1
ATOM 703 O O . LYS A 1 92 ? 11.761 -8.856 -9.882 1.00 81.31 92 LYS A O 1
ATOM 708 N N . ALA A 1 93 ? 11.838 -9.156 -12.113 1.00 80.19 93 ALA A N 1
ATOM 709 C CA . ALA A 1 93 ? 10.939 -8.054 -12.432 1.00 80.19 93 ALA A CA 1
ATOM 710 C C . ALA A 1 93 ? 9.514 -8.316 -11.915 1.00 80.19 93 ALA A C 1
ATOM 712 O O . ALA A 1 93 ? 8.935 -7.436 -11.275 1.00 80.19 93 ALA A O 1
ATOM 713 N N . SER A 1 94 ? 8.978 -9.524 -12.119 1.00 78.88 94 SER A N 1
ATOM 714 C CA . SER A 1 94 ? 7.650 -9.908 -11.624 1.00 78.88 94 SER A CA 1
ATOM 715 C C . SER A 1 94 ? 7.611 -10.007 -10.097 1.00 78.88 94 SER A C 1
ATOM 717 O O . SER A 1 94 ? 6.686 -9.480 -9.481 1.00 78.88 94 SER A O 1
ATOM 719 N N . ALA A 1 95 ? 8.648 -10.566 -9.463 1.00 80.50 95 ALA A N 1
ATOM 720 C CA . ALA A 1 95 ? 8.745 -10.627 -8.003 1.00 80.50 95 ALA A CA 1
ATOM 721 C C . ALA A 1 95 ? 8.808 -9.231 -7.362 1.00 80.50 95 ALA A C 1
ATOM 723 O O . ALA A 1 95 ? 8.144 -8.978 -6.358 1.00 80.50 95 ALA A O 1
ATOM 724 N N . THR A 1 96 ? 9.559 -8.300 -7.958 1.00 82.56 96 THR A N 1
ATOM 725 C CA . THR A 1 96 ? 9.646 -6.918 -7.458 1.00 82.56 96 THR A CA 1
ATOM 726 C C . THR A 1 96 ? 8.311 -6.192 -7.618 1.00 82.56 96 THR A C 1
ATOM 728 O O . THR A 1 96 ? 7.864 -5.516 -6.692 1.00 82.56 96 THR A O 1
ATOM 731 N N . ALA A 1 97 ? 7.631 -6.367 -8.755 1.00 80.38 97 ALA A N 1
ATOM 732 C CA . ALA A 1 97 ? 6.309 -5.790 -8.980 1.00 80.38 97 ALA A CA 1
ATOM 733 C C . ALA A 1 97 ? 5.261 -6.350 -8.000 1.00 80.38 97 ALA A C 1
ATOM 735 O O . ALA A 1 97 ? 4.516 -5.577 -7.398 1.00 80.38 97 ALA A O 1
ATOM 736 N N . ALA A 1 98 ? 5.246 -7.668 -7.777 1.00 81.88 98 ALA A N 1
ATOM 737 C CA . ALA A 1 98 ? 4.346 -8.323 -6.826 1.00 81.88 98 ALA A CA 1
ATOM 738 C C . ALA A 1 98 ? 4.620 -7.896 -5.372 1.00 81.88 98 ALA A C 1
ATOM 740 O O . ALA A 1 98 ? 3.691 -7.656 -4.596 1.00 81.88 98 ALA A O 1
ATOM 741 N N . TYR A 1 99 ? 5.891 -7.729 -5.001 1.00 83.00 99 TYR A N 1
ATOM 742 C CA . TYR A 1 99 ? 6.266 -7.213 -3.686 1.00 83.00 99 TYR A CA 1
ATOM 743 C C . TYR A 1 99 ? 5.769 -5.777 -3.481 1.00 83.00 99 TYR A C 1
ATOM 745 O O . TYR A 1 99 ? 5.152 -5.478 -2.459 1.00 83.00 99 TYR A O 1
ATOM 753 N N . ILE A 1 100 ? 5.980 -4.888 -4.454 1.00 83.12 100 ILE A N 1
ATOM 754 C CA . ILE A 1 100 ? 5.518 -3.498 -4.353 1.00 83.12 100 ILE A CA 1
ATOM 755 C C . ILE A 1 100 ? 3.989 -3.452 -4.283 1.00 83.12 100 ILE A C 1
ATOM 757 O O . ILE A 1 100 ? 3.442 -2.802 -3.394 1.00 83.12 100 ILE A O 1
ATOM 761 N N . ALA A 1 101 ? 3.296 -4.179 -5.163 1.00 81.88 101 ALA A N 1
ATOM 762 C CA . ALA A 1 101 ? 1.837 -4.210 -5.192 1.00 81.88 101 ALA A CA 1
ATOM 763 C C . ALA A 1 101 ? 1.237 -4.725 -3.874 1.00 81.88 101 ALA A C 1
ATOM 765 O O . ALA A 1 101 ? 0.304 -4.120 -3.347 1.00 81.88 101 ALA A O 1
ATOM 766 N N . SER A 1 102 ? 1.799 -5.794 -3.302 1.00 81.75 102 SER A N 1
ATOM 767 C CA . SER A 1 102 ? 1.300 -6.363 -2.045 1.00 81.75 102 SER A CA 1
ATOM 768 C C . SER A 1 102 ? 1.527 -5.439 -0.847 1.00 81.75 102 SER A C 1
ATOM 770 O O . SER A 1 102 ? 0.604 -5.230 -0.062 1.00 81.75 102 SER A O 1
ATOM 772 N N . ASN A 1 103 ? 2.707 -4.824 -0.725 1.00 83.44 103 ASN A N 1
ATOM 773 C CA . ASN A 1 103 ? 2.998 -3.905 0.379 1.00 83.44 103 ASN A CA 1
ATOM 774 C C . ASN A 1 103 ? 2.189 -2.609 0.281 1.00 83.44 103 ASN A C 1
ATOM 776 O O . ASN A 1 103 ? 1.633 -2.155 1.279 1.00 83.44 103 ASN A O 1
ATOM 780 N N . VAL A 1 104 ? 2.070 -2.026 -0.915 1.00 87.94 104 VAL A N 1
ATOM 781 C CA . VAL A 1 104 ? 1.250 -0.823 -1.115 1.00 87.94 104 VAL A CA 1
ATOM 782 C C . VAL A 1 104 ? -0.225 -1.138 -0.859 1.00 87.94 104 VAL A C 1
ATOM 784 O O . VAL A 1 104 ? -0.894 -0.376 -0.164 1.00 87.94 104 VAL A O 1
ATOM 787 N N . GLY A 1 105 ? -0.721 -2.286 -1.331 1.00 84.50 105 GLY A N 1
ATOM 788 C CA . GLY A 1 105 ? -2.080 -2.747 -1.044 1.00 84.50 105 GLY A CA 1
ATOM 789 C C . GLY A 1 105 ? -2.336 -2.923 0.455 1.00 84.50 105 GLY A C 1
ATOM 790 O O . GLY A 1 105 ? -3.319 -2.402 0.979 1.00 84.50 105 GLY A O 1
ATOM 791 N N . ALA A 1 106 ? -1.420 -3.580 1.172 1.00 84.94 106 ALA A N 1
ATOM 792 C CA . ALA A 1 106 ? -1.519 -3.767 2.618 1.00 84.94 106 ALA A CA 1
ATOM 793 C C . ALA A 1 106 ? -1.528 -2.434 3.386 1.00 84.94 106 ALA A C 1
ATOM 795 O O . ALA A 1 106 ? -2.313 -2.267 4.323 1.00 84.94 106 ALA A O 1
ATOM 796 N N . LEU A 1 107 ? -0.705 -1.464 2.974 1.00 90.19 107 LEU A N 1
ATOM 797 C CA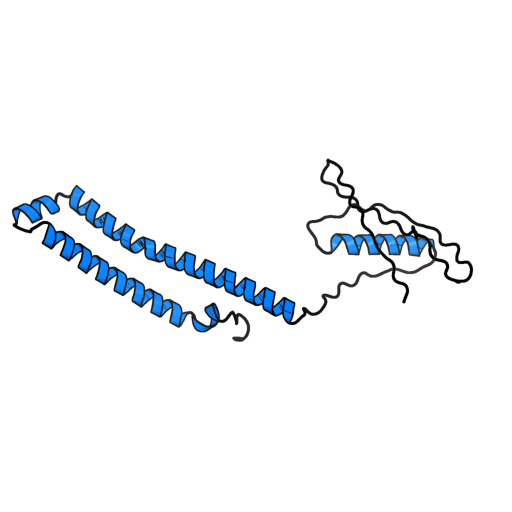 . LEU A 1 107 ? -0.696 -0.127 3.568 1.00 90.19 107 LEU A CA 1
ATOM 798 C C . LEU A 1 107 ? -2.034 0.591 3.362 1.00 90.19 107 LEU A C 1
ATOM 800 O O . LEU A 1 107 ? -2.585 1.122 4.323 1.00 90.19 107 LEU A O 1
ATOM 804 N N . MET A 1 108 ? -2.596 0.560 2.151 1.00 87.19 108 MET A N 1
ATOM 805 C CA . MET A 1 108 ? -3.889 1.196 1.865 1.00 87.19 108 MET A CA 1
ATOM 806 C C . MET A 1 108 ? -5.026 0.580 2.684 1.00 87.19 108 MET A C 1
ATOM 808 O O . MET A 1 108 ? -5.839 1.304 3.259 1.00 87.19 108 MET A O 1
ATOM 812 N N . VAL A 1 109 ? -5.049 -0.750 2.797 1.00 86.25 109 VAL A N 1
ATOM 813 C CA . VAL A 1 109 ? -6.024 -1.460 3.634 1.00 86.25 109 VAL A CA 1
ATOM 814 C C . VAL A 1 109 ? -5.861 -1.060 5.103 1.00 86.25 109 VAL A C 1
ATOM 816 O O . VAL A 1 109 ? -6.843 -0.714 5.755 1.00 86.25 109 VAL A O 1
ATOM 819 N N . THR A 1 110 ? -4.630 -1.023 5.616 1.00 88.81 110 THR A N 1
ATOM 820 C CA . THR A 1 110 ? -4.354 -0.629 7.008 1.00 88.81 110 THR A CA 1
ATOM 821 C C . THR A 1 110 ? -4.829 0.796 7.296 1.00 88.81 110 THR A C 1
ATOM 823 O O . THR A 1 110 ? -5.485 1.027 8.309 1.00 88.81 110 THR A O 1
ATOM 826 N N . LEU A 1 111 ? -4.567 1.741 6.388 1.00 90.00 111 LEU A N 1
ATOM 827 C CA . LEU A 1 111 ? -5.026 3.127 6.519 1.00 90.00 111 LEU A CA 1
ATOM 828 C C . LEU A 1 111 ? -6.555 3.234 6.535 1.00 90.00 111 LEU A C 1
ATOM 830 O O . LEU A 1 111 ? -7.099 4.011 7.317 1.00 90.00 111 LEU A O 1
ATOM 834 N N . ALA A 1 112 ? -7.255 2.430 5.732 1.00 87.25 112 ALA A N 1
ATOM 835 C CA . ALA A 1 112 ? -8.714 2.386 5.759 1.00 87.25 112 ALA A CA 1
ATOM 836 C C . ALA A 1 112 ? -9.250 1.895 7.119 1.00 87.25 112 ALA A C 1
ATOM 838 O O . ALA A 1 112 ? -10.205 2.463 7.651 1.00 87.25 112 ALA A O 1
ATOM 839 N N . PHE A 1 113 ? -8.606 0.894 7.729 1.00 86.75 113 PHE A N 1
ATOM 840 C CA . PHE A 1 113 ? -9.001 0.379 9.046 1.00 86.75 113 PHE A CA 1
ATOM 841 C C . PHE A 1 113 ? -8.757 1.365 10.201 1.00 86.75 113 PHE A C 1
ATOM 843 O O . PHE A 1 113 ? -9.481 1.307 11.195 1.00 86.75 113 PHE A O 1
ATOM 850 N N . LEU A 1 114 ? -7.813 2.307 10.074 1.00 91.44 114 LEU A N 1
ATOM 851 C CA . LEU A 1 114 ? -7.583 3.355 11.085 1.00 91.44 114 LEU A CA 1
ATOM 852 C C . LEU A 1 114 ? -8.767 4.323 11.238 1.00 91.44 114 LEU A C 1
ATOM 854 O O . LEU A 1 114 ? -8.908 4.956 12.285 1.00 91.44 114 LEU A O 1
ATOM 858 N N . GLY A 1 115 ? -9.645 4.417 10.235 1.00 86.62 115 GLY A N 1
ATOM 859 C CA . GLY A 1 115 ? -10.851 5.239 10.326 1.00 86.62 115 GLY A CA 1
ATOM 860 C C . GLY A 1 115 ? -11.801 4.782 11.437 1.00 86.62 115 GLY A C 1
ATOM 861 O O . GLY A 1 115 ? -12.407 5.614 12.104 1.00 86.62 115 GLY A O 1
ATOM 862 N N . VAL A 1 116 ? -11.888 3.475 11.700 1.00 88.19 116 VAL A N 1
ATOM 863 C CA . VAL A 1 116 ? -12.827 2.896 12.677 1.00 88.19 116 VAL A CA 1
ATOM 864 C C . VAL A 1 116 ? -12.583 3.400 14.111 1.00 88.19 116 VAL A C 1
ATOM 866 O O . VAL A 1 116 ? -13.515 3.966 14.687 1.00 88.19 116 VAL A O 1
ATOM 869 N N . PRO A 1 117 ? -11.369 3.284 14.694 1.00 86.06 117 PRO A N 1
ATOM 870 C CA . PRO A 1 117 ? -11.102 3.820 16.031 1.00 86.06 117 PRO A CA 1
ATOM 871 C C . PRO A 1 117 ? -11.147 5.355 16.086 1.00 86.06 117 PRO A C 1
ATOM 873 O O . PRO A 1 117 ? -11.433 5.929 17.134 1.00 86.06 117 PRO A O 1
ATOM 876 N N . SER A 1 118 ? -10.899 6.049 14.968 1.00 90.44 118 SER A N 1
ATOM 877 C CA . SER A 1 118 ? -11.062 7.506 14.916 1.00 90.44 118 SER A CA 1
ATOM 878 C C . SER A 1 118 ? -12.526 7.914 15.093 1.00 90.44 118 SER A C 1
ATOM 880 O O . SER A 1 118 ? -12.805 8.857 15.831 1.00 90.44 118 SER A O 1
ATOM 882 N N . GLN A 1 119 ? -13.458 7.196 14.463 1.00 89.44 119 GLN A N 1
ATOM 883 C CA . GLN A 1 119 ? -14.887 7.482 14.590 1.00 89.44 119 GLN A CA 1
ATOM 884 C C . GLN A 1 119 ? -15.437 7.128 15.976 1.00 89.44 119 GLN A C 1
ATOM 886 O O . GLN A 1 119 ? -16.268 7.867 16.499 1.00 89.44 119 GLN A O 1
ATOM 891 N N . SER A 1 120 ? -14.974 6.043 16.608 1.00 87.69 120 SER A N 1
ATOM 892 C CA . SER A 1 120 ? -15.431 5.719 17.967 1.00 87.69 120 SER A CA 1
ATOM 893 C C . SER A 1 120 ? -14.992 6.769 18.991 1.00 87.69 120 SER A C 1
ATOM 895 O O . SER A 1 120 ? -15.778 7.136 19.864 1.00 87.69 120 SER A O 1
ATOM 897 N N . MET A 1 121 ? -13.799 7.351 18.827 1.00 91.19 121 MET A N 1
ATOM 898 C CA . MET A 1 121 ? -13.340 8.466 19.663 1.00 91.19 121 MET A CA 1
ATOM 899 C C . MET A 1 121 ? -14.197 9.728 19.522 1.00 91.19 121 MET A C 1
ATOM 901 O O . MET A 1 121 ? -14.398 10.428 20.513 1.00 91.19 121 MET A O 1
ATOM 905 N N . LEU A 1 122 ? -14.733 10.014 18.330 1.00 92.25 122 LEU A N 1
ATOM 906 C CA . LEU A 1 122 ? -15.620 11.166 18.131 1.00 92.25 122 LEU A CA 1
ATOM 907 C C . LEU A 1 122 ? -16.900 11.050 18.964 1.00 92.25 122 LEU A C 1
ATOM 909 O O . LEU A 1 122 ? -17.294 12.027 19.591 1.00 92.25 122 LEU A O 1
ATOM 913 N N . VAL A 1 123 ? -17.489 9.855 19.054 1.00 89.44 123 VAL A N 1
ATOM 914 C CA . VAL A 1 123 ? -18.685 9.617 19.884 1.00 89.44 123 VAL A CA 1
ATOM 915 C C . VAL A 1 123 ? -18.382 9.869 21.364 1.00 89.44 123 VAL A C 1
ATOM 917 O O . VAL A 1 123 ? -19.147 10.529 22.058 1.00 89.44 123 VAL A O 1
ATOM 920 N N . ILE A 1 124 ? -17.220 9.423 21.846 1.00 91.19 124 ILE A N 1
ATOM 921 C CA . ILE A 1 124 ? -16.791 9.632 23.239 1.00 91.19 124 ILE A CA 1
ATOM 922 C C . ILE A 1 124 ? -16.605 11.125 23.551 1.00 91.19 124 ILE A C 1
ATOM 924 O O . ILE A 1 124 ? -16.824 11.537 24.698 1.00 91.19 124 ILE A O 1
ATOM 928 N N . VAL A 1 125 ? -16.164 11.908 22.561 1.00 92.75 125 VAL A N 1
ATOM 929 C CA . VAL A 1 125 ? -16.048 13.369 22.643 1.00 92.75 125 VAL A CA 1
ATOM 930 C C . VAL A 1 125 ? -17.431 14.011 22.643 1.00 92.75 125 VAL A C 1
ATOM 932 O O . VAL A 1 125 ? -17.721 14.788 23.539 1.00 92.75 125 VAL A O 1
ATOM 935 N N . GLU A 1 126 ? -18.323 13.632 21.740 1.00 92.25 126 GLU A N 1
ATOM 936 C CA . GLU A 1 126 ? -19.684 14.176 21.697 1.00 92.25 126 GLU A CA 1
ATOM 937 C C . GLU A 1 126 ? -20.478 13.880 22.984 1.00 92.25 126 GLU A C 1
ATOM 939 O O . GLU A 1 126 ? -21.171 14.743 23.517 1.00 92.25 126 GLU A O 1
ATOM 944 N N . GLU A 1 127 ? -20.314 12.688 23.559 1.00 91.12 127 GLU A N 1
ATOM 945 C CA . GLU A 1 127 ? -20.904 12.326 24.853 1.00 91.12 127 GLU A CA 1
ATOM 946 C C . GLU A 1 127 ? -20.374 13.170 26.018 1.00 91.12 127 GLU A C 1
ATOM 948 O O . GLU A 1 127 ? -21.067 13.335 27.026 1.00 91.12 127 GLU A O 1
ATOM 953 N N . ARG A 1 128 ? -19.129 13.655 25.917 1.00 89.94 128 ARG A N 1
ATOM 954 C CA . ARG A 1 128 ? -18.536 14.543 26.925 1.00 89.94 128 ARG A CA 1
ATOM 955 C C . ARG A 1 128 ? -19.039 15.976 26.744 1.00 89.94 128 ARG A C 1
ATOM 957 O O . ARG A 1 128 ? -19.242 16.650 27.739 1.00 89.94 128 ARG A O 1
ATOM 964 N N . ASP A 1 129 ? -19.240 16.414 25.503 1.00 92.12 129 ASP A N 1
ATOM 965 C CA . ASP A 1 129 ? -19.645 17.786 25.187 1.00 92.12 129 ASP A CA 1
ATOM 966 C C . ASP A 1 129 ? -21.138 17.999 25.502 1.00 92.12 129 ASP A C 1
ATOM 968 O O . ASP A 1 129 ? -21.548 19.098 25.861 1.00 92.12 129 ASP A O 1
ATOM 972 N N . ASN A 1 130 ? -21.935 16.927 25.438 1.00 92.38 130 ASN A N 1
ATOM 973 C CA . ASN A 1 130 ? -23.351 16.910 25.809 1.00 92.38 130 ASN A CA 1
ATOM 974 C C . ASN A 1 130 ? -23.611 16.477 27.272 1.00 92.38 130 ASN A C 1
ATOM 976 O O . ASN A 1 130 ? -24.759 16.217 27.630 1.00 92.38 130 ASN A O 1
ATOM 980 N N . ASP A 1 131 ? -22.569 16.325 28.103 1.00 88.94 131 ASP A N 1
ATOM 981 C CA . ASP A 1 131 ? -22.652 15.898 29.516 1.00 88.94 131 ASP A CA 1
ATOM 982 C C . ASP A 1 131 ? -23.423 14.580 29.770 1.00 88.94 131 ASP A C 1
ATOM 984 O O . ASP A 1 131 ? -23.858 14.272 30.887 1.00 88.94 131 ASP A O 1
ATOM 988 N N . VAL A 1 132 ? -23.536 13.730 28.747 1.00 87.94 132 VAL A N 1
ATOM 989 C CA . VAL A 1 132 ? -24.308 12.477 28.792 1.00 87.94 132 VAL A CA 1
ATOM 990 C C . VAL A 1 132 ? -23.724 11.509 29.823 1.00 87.94 132 VAL A C 1
ATOM 992 O O . VAL A 1 132 ? -24.461 10.812 30.523 1.00 87.94 132 VAL A O 1
ATOM 995 N N . LYS A 1 133 ? -22.396 11.504 29.991 1.00 85.00 133 LYS A N 1
ATOM 996 C CA . LYS A 1 133 ? -21.706 10.651 30.977 1.00 85.00 133 LYS A CA 1
ATOM 997 C C . LYS A 1 133 ? -22.078 11.002 32.414 1.00 85.00 133 LYS A C 1
ATOM 999 O O . LYS A 1 133 ? -22.206 10.105 33.245 1.00 85.00 133 LYS A O 1
ATOM 1004 N N . HIS A 1 134 ? -22.263 12.290 32.706 1.00 88.88 134 HIS A N 1
ATOM 1005 C CA . HIS A 1 134 ? -22.676 12.738 34.032 1.00 88.88 134 HIS A CA 1
ATOM 1006 C C . HIS A 1 134 ? -24.097 12.263 34.335 1.00 88.88 134 HIS A C 1
ATOM 1008 O O . HIS A 1 134 ? -24.341 11.681 35.392 1.00 88.88 134 HIS A O 1
ATOM 1014 N N . MET A 1 135 ? -25.007 12.414 33.369 1.00 92.00 135 MET A N 1
ATOM 1015 C CA . MET A 1 135 ? -26.375 11.910 33.491 1.00 92.00 135 MET A CA 1
ATOM 1016 C C . MET A 1 135 ? -26.409 10.388 33.676 1.00 92.00 135 MET A C 1
ATOM 1018 O O . MET A 1 135 ? -27.092 9.909 34.576 1.00 92.00 135 MET A O 1
ATOM 1022 N N . LEU A 1 136 ? -25.622 9.620 32.912 1.00 90.38 136 LEU A N 1
ATOM 1023 C CA . LEU A 1 136 ? -25.515 8.166 33.103 1.00 90.38 136 LEU A CA 1
ATOM 1024 C C . LEU A 1 136 ? -25.058 7.795 34.521 1.00 90.38 136 LEU A C 1
ATOM 1026 O O . LEU A 1 136 ? -25.546 6.822 35.097 1.00 90.38 136 LEU A O 1
ATOM 1030 N N . HIS A 1 137 ? -24.143 8.576 35.096 1.00 90.81 137 HIS A N 1
ATOM 1031 C CA . HIS A 1 137 ? -23.664 8.337 36.450 1.00 90.81 137 HIS A CA 1
ATOM 1032 C C . HIS A 1 137 ? -24.725 8.650 37.513 1.00 90.81 137 HIS A C 1
ATOM 1034 O O . HIS A 1 137 ? -24.879 7.882 38.462 1.00 90.81 137 HIS A O 1
ATOM 1040 N N . LEU A 1 138 ? -25.512 9.718 37.327 1.00 93.06 138 LEU A N 1
ATOM 1041 C CA . LEU A 1 138 ? -26.660 10.029 38.190 1.00 93.06 138 LEU A CA 1
ATOM 1042 C C . LEU A 1 138 ? -27.720 8.918 38.164 1.00 93.06 138 LEU A C 1
ATOM 1044 O O . LEU A 1 138 ? -28.373 8.666 39.173 1.00 93.06 138 LEU A O 1
ATOM 1048 N N . MET A 1 139 ? -27.844 8.215 37.036 1.00 92.62 139 MET A N 1
ATOM 1049 C CA . MET A 1 139 ? -28.724 7.052 36.880 1.00 92.62 139 MET A CA 1
ATOM 1050 C C . MET A 1 139 ? -28.163 5.765 37.516 1.00 92.62 139 MET A C 1
ATOM 1052 O O . MET A 1 139 ? -28.793 4.713 37.429 1.00 92.62 139 MET A O 1
ATOM 1056 N N . GLY A 1 140 ? -26.999 5.827 38.173 1.00 91.88 140 GLY A N 1
ATOM 1057 C CA . GLY A 1 140 ? -26.411 4.709 38.914 1.00 91.88 140 GLY A CA 1
ATOM 1058 C C . GLY A 1 140 ? -25.528 3.771 38.087 1.00 91.88 140 GLY A C 1
ATOM 1059 O O . GLY A 1 140 ? -25.116 2.731 38.603 1.00 91.88 140 GLY A O 1
ATOM 1060 N N . VAL A 1 141 ? -25.202 4.117 36.836 1.00 91.88 141 VAL A N 1
ATOM 1061 C CA . VAL A 1 141 ? -24.284 3.323 36.005 1.00 91.88 141 VAL A CA 1
ATOM 1062 C C . VAL A 1 141 ? -22.853 3.466 36.520 1.00 91.88 141 VAL A C 1
ATOM 1064 O O . VAL A 1 141 ? -22.341 4.575 36.731 1.00 91.88 141 VAL A O 1
ATOM 1067 N N . LYS A 1 142 ? -22.172 2.331 36.703 1.00 92.31 142 LYS A N 1
ATOM 1068 C CA . LYS A 1 142 ? -20.765 2.324 37.116 1.00 92.31 142 LYS A CA 1
ATOM 1069 C C . LYS A 1 142 ? -19.865 2.615 35.922 1.00 92.31 142 LYS A C 1
ATOM 1071 O O . LYS A 1 142 ? -20.110 2.173 34.804 1.00 92.31 142 LYS A O 1
ATOM 1076 N N . VAL A 1 143 ? -18.735 3.267 36.184 1.00 89.38 143 VAL A N 1
ATOM 1077 C CA . VAL A 1 143 ? -17.734 3.596 35.154 1.00 89.38 143 VAL A CA 1
ATOM 1078 C C . VAL A 1 143 ? -17.262 2.347 34.392 1.00 89.38 143 VAL A C 1
ATOM 1080 O O . VAL A 1 143 ? -17.093 2.398 33.179 1.00 89.38 143 VAL A O 1
ATOM 1083 N N . ALA A 1 144 ? -17.109 1.206 35.072 1.00 92.38 144 ALA A N 1
ATOM 1084 C CA . ALA A 1 144 ? -16.698 -0.053 34.443 1.00 92.38 144 ALA A CA 1
ATOM 1085 C C . ALA A 1 144 ? -17.730 -0.602 33.438 1.00 92.38 144 ALA A C 1
ATOM 1087 O O . ALA A 1 144 ? -17.348 -1.127 32.397 1.00 92.38 144 ALA A O 1
ATOM 1088 N N . GLU A 1 145 ? -19.025 -0.461 33.730 1.00 92.25 145 GLU A N 1
ATOM 1089 C CA . GLU A 1 145 ? -20.114 -0.934 32.864 1.00 92.25 145 GLU A CA 1
ATOM 1090 C C . GLU A 1 145 ? -20.194 -0.093 31.583 1.00 92.25 145 GLU A C 1
ATOM 1092 O O . GLU A 1 145 ? -20.372 -0.642 30.496 1.00 92.25 145 GLU A O 1
ATOM 1097 N N . TYR A 1 146 ? -19.965 1.220 31.699 1.00 90.94 146 TYR A N 1
ATOM 1098 C CA . TYR A 1 146 ? -19.851 2.122 30.551 1.00 90.94 146 TYR A CA 1
ATOM 1099 C C . TYR A 1 146 ? -18.715 1.697 29.609 1.00 90.94 146 TYR A C 1
ATOM 1101 O O . TYR A 1 146 ? -18.955 1.469 28.425 1.00 90.94 146 TYR A O 1
ATOM 1109 N N . TRP A 1 147 ? -17.497 1.505 30.130 1.00 91.62 147 TRP A N 1
ATOM 1110 C CA . TRP A 1 147 ? -16.354 1.101 29.300 1.00 91.62 147 TRP A CA 1
ATOM 1111 C C . TRP A 1 147 ? -16.540 -0.271 28.656 1.00 91.62 147 TRP A C 1
ATOM 1113 O O . TRP A 1 147 ? -16.131 -0.461 27.511 1.00 91.62 147 TRP A O 1
ATOM 1123 N N . LEU A 1 148 ? -17.167 -1.216 29.364 1.00 94.62 148 LEU A N 1
ATOM 1124 C CA . LEU A 1 148 ? -17.461 -2.537 28.817 1.00 94.62 148 LEU A CA 1
ATOM 1125 C C . LEU A 1 148 ? -18.421 -2.418 27.632 1.00 94.62 148 LEU A C 1
ATOM 1127 O O . LEU A 1 148 ? -18.116 -2.954 26.571 1.00 94.62 148 LEU A O 1
ATOM 1131 N N . CYS A 1 149 ? -19.508 -1.654 27.783 1.00 91.69 149 CYS A N 1
ATOM 1132 C CA . CYS A 1 149 ? -20.470 -1.393 26.714 1.00 91.69 149 CYS A CA 1
ATOM 1133 C C . CYS A 1 149 ? -19.792 -0.775 25.480 1.00 91.69 149 CYS A C 1
ATOM 1135 O O . CYS A 1 149 ? -19.903 -1.326 24.379 1.00 91.69 149 CYS A O 1
ATOM 1137 N N . THR A 1 150 ? -19.015 0.297 25.677 1.00 90.25 150 THR A N 1
ATOM 1138 C CA . THR A 1 150 ? -18.271 0.980 24.607 1.00 90.25 150 THR A CA 1
ATOM 1139 C C . THR A 1 150 ? -17.304 0.031 23.899 1.00 90.25 150 THR A C 1
ATOM 1141 O O . THR A 1 150 ? -17.280 -0.018 22.671 1.00 90.25 150 THR A O 1
ATOM 1144 N N . TYR A 1 151 ? -16.570 -0.798 24.648 1.00 91.50 151 TYR A N 1
ATOM 1145 C CA . TYR A 1 151 ? -15.659 -1.789 24.077 1.00 91.50 151 TYR A CA 1
ATOM 1146 C C . TYR A 1 151 ? -16.391 -2.860 23.258 1.00 91.50 151 TYR A C 1
ATOM 1148 O O . TYR A 1 151 ? -15.986 -3.158 22.136 1.00 91.50 151 TYR A O 1
ATOM 1156 N N . THR A 1 152 ? -17.494 -3.418 23.768 1.00 94.38 152 THR A N 1
ATOM 1157 C CA . THR A 1 152 ? -18.296 -4.391 23.006 1.00 94.38 152 THR A CA 1
ATOM 1158 C C . THR A 1 152 ? -18.877 -3.793 21.730 1.00 94.38 152 THR A C 1
ATOM 1160 O O . THR A 1 152 ? -18.874 -4.454 20.693 1.00 94.38 152 THR A O 1
ATOM 1163 N N . PHE A 1 153 ? -19.345 -2.547 21.773 1.00 90.88 153 PHE A N 1
ATOM 1164 C CA . PHE A 1 153 ? -19.891 -1.882 20.595 1.00 90.88 153 PHE A CA 1
ATOM 1165 C C . PHE A 1 153 ? -18.809 -1.596 19.541 1.00 90.88 153 PHE A C 1
ATOM 1167 O O . PHE A 1 153 ? -19.034 -1.806 18.347 1.00 90.88 153 PHE A O 1
ATOM 1174 N N . ASP A 1 154 ? -17.609 -1.204 19.968 1.00 91.69 154 ASP A N 1
ATOM 1175 C CA . ASP A 1 154 ? -16.456 -1.028 19.080 1.00 91.69 154 ASP A CA 1
ATOM 1176 C C . ASP A 1 154 ? -15.975 -2.356 18.478 1.00 91.69 154 ASP A C 1
ATOM 1178 O O . ASP A 1 154 ? -15.678 -2.411 17.282 1.00 91.69 154 ASP A O 1
ATOM 1182 N N . LEU A 1 155 ? -15.982 -3.448 19.251 1.00 91.38 155 LEU A N 1
ATOM 1183 C CA . LEU A 1 155 ? -15.678 -4.789 18.744 1.00 91.38 155 LEU A CA 1
ATOM 1184 C C . LEU A 1 155 ? -16.658 -5.229 17.653 1.00 91.38 155 LEU A C 1
ATOM 1186 O O . LEU A 1 155 ? -16.227 -5.731 16.615 1.00 91.38 155 LEU A O 1
ATOM 1190 N N . ILE A 1 156 ? -17.963 -5.024 17.853 1.00 92.81 156 ILE A N 1
ATOM 1191 C CA . ILE A 1 156 ? -18.982 -5.371 16.851 1.00 92.81 156 ILE A CA 1
ATOM 1192 C C . ILE A 1 156 ? -18.736 -4.583 15.559 1.00 92.81 156 ILE A C 1
ATOM 1194 O O . ILE A 1 156 ? -18.709 -5.168 14.474 1.00 92.81 156 ILE A O 1
ATOM 1198 N N . ARG A 1 157 ? -18.495 -3.270 15.663 1.00 90.25 157 ARG A N 1
ATOM 1199 C CA . ARG A 1 157 ? -18.199 -2.418 14.500 1.00 90.25 157 ARG A CA 1
ATOM 1200 C C . ARG A 1 157 ? -16.922 -2.849 13.777 1.00 90.25 157 ARG A C 1
ATOM 1202 O O . ARG A 1 157 ? -16.897 -2.874 12.547 1.00 90.25 157 ARG A O 1
ATOM 1209 N N . TRP A 1 158 ? -15.892 -3.257 14.515 1.00 89.88 158 TRP A N 1
ATOM 1210 C CA . TRP A 1 158 ? -14.657 -3.781 13.935 1.00 89.88 158 TRP A CA 1
ATOM 1211 C C . TRP A 1 158 ? -14.872 -5.106 13.189 1.00 89.88 158 TRP A C 1
ATOM 1213 O O . TRP A 1 158 ? -14.402 -5.245 12.061 1.00 89.88 158 TRP A O 1
ATOM 1223 N N . VAL A 1 159 ? -15.639 -6.047 13.752 1.00 92.06 159 VAL A N 1
ATOM 1224 C CA . VAL A 1 159 ? -15.967 -7.328 13.094 1.00 92.06 159 VAL A CA 1
ATOM 1225 C C . VAL A 1 159 ? -16.759 -7.109 11.800 1.00 92.06 159 VAL A C 1
ATOM 1227 O O . VAL A 1 159 ? -16.491 -7.760 10.787 1.00 92.06 159 VAL A O 1
ATOM 1230 N N . VAL A 1 160 ? -17.701 -6.162 11.792 1.00 91.44 160 VAL A N 1
ATOM 1231 C CA . VAL A 1 160 ? -18.459 -5.802 10.581 1.00 91.44 160 VAL A CA 1
ATOM 1232 C C . VAL A 1 160 ? -17.530 -5.242 9.500 1.00 91.44 160 VAL A C 1
ATOM 1234 O O . VAL A 1 160 ? -17.576 -5.693 8.359 1.00 91.44 160 VAL A O 1
ATOM 1237 N N . MET A 1 161 ? -16.629 -4.323 9.851 1.00 90.62 161 MET A N 1
ATOM 1238 C CA . MET A 1 161 ? -15.665 -3.775 8.890 1.00 90.62 161 MET A CA 1
ATOM 1239 C C . MET A 1 161 ? -14.670 -4.825 8.384 1.00 90.62 161 MET A C 1
ATOM 1241 O O . MET A 1 161 ? -14.357 -4.852 7.194 1.00 90.62 161 MET A O 1
ATOM 1245 N N . ALA A 1 162 ? -14.202 -5.718 9.257 1.00 88.88 162 ALA A N 1
ATOM 1246 C CA . ALA A 1 162 ? -13.300 -6.802 8.882 1.00 88.88 162 ALA A CA 1
ATOM 1247 C C . ALA A 1 162 ? -13.974 -7.805 7.934 1.00 88.88 162 ALA A C 1
ATOM 1249 O O . ALA A 1 162 ? -13.379 -8.187 6.929 1.00 88.88 162 ALA A O 1
ATOM 1250 N N . SER A 1 163 ? -15.223 -8.192 8.213 1.00 91.25 163 SER A N 1
ATOM 1251 C CA . SER A 1 163 ? -15.987 -9.113 7.360 1.00 91.25 163 SER A CA 1
ATOM 1252 C C . SER A 1 163 ? -16.345 -8.507 6.000 1.00 91.25 163 SER A C 1
ATOM 1254 O O . SER A 1 163 ? -16.216 -9.179 4.981 1.00 91.25 163 SER A O 1
ATOM 1256 N N . LEU A 1 164 ? -16.715 -7.224 5.943 1.00 89.50 164 LEU A N 1
ATOM 1257 C CA . LEU A 1 164 ? -16.893 -6.522 4.668 1.00 89.50 164 LEU A CA 1
ATOM 1258 C C . LEU A 1 164 ? -15.578 -6.436 3.884 1.00 89.50 164 LEU A C 1
ATOM 1260 O O . LEU A 1 164 ? -15.560 -6.700 2.683 1.00 89.50 164 LEU A O 1
ATOM 1264 N N . GLY A 1 165 ? -14.469 -6.122 4.560 1.00 87.50 165 GLY A N 1
ATOM 1265 C CA . GLY A 1 165 ? -13.146 -6.057 3.942 1.00 87.50 165 GLY A CA 1
ATOM 1266 C C . GLY A 1 165 ? -12.705 -7.391 3.334 1.00 87.50 165 GLY A C 1
ATOM 1267 O O . GLY A 1 165 ? -12.230 -7.419 2.198 1.00 87.50 165 GLY A O 1
ATOM 1268 N N . THR A 1 166 ? -12.905 -8.508 4.039 1.00 85.75 166 THR A N 1
ATOM 1269 C CA . THR A 1 166 ? -12.566 -9.839 3.511 1.00 85.75 166 THR A CA 1
ATOM 1270 C C . THR A 1 166 ? -13.442 -10.229 2.326 1.00 85.75 166 THR A C 1
ATOM 1272 O O . THR A 1 166 ? -12.919 -10.785 1.363 1.00 85.75 166 THR A O 1
ATOM 1275 N N . VAL A 1 167 ? -14.736 -9.894 2.340 1.00 89.69 167 VAL A N 1
ATOM 1276 C CA . VAL A 1 167 ? -15.644 -10.134 1.205 1.00 89.69 167 VAL A CA 1
ATOM 1277 C C . VAL A 1 167 ? -15.233 -9.322 -0.024 1.00 89.69 167 VAL A C 1
ATOM 1279 O O . VAL A 1 167 ? -15.179 -9.857 -1.127 1.00 89.69 167 VAL A O 1
ATOM 1282 N N . VAL A 1 168 ? -14.893 -8.043 0.133 1.00 86.44 168 VAL A N 1
ATOM 1283 C CA . VAL A 1 168 ? -14.443 -7.222 -1.004 1.00 86.44 168 VAL A CA 1
ATOM 1284 C C . VAL A 1 168 ? -13.139 -7.767 -1.586 1.00 86.44 168 VAL A C 1
ATOM 1286 O O . VAL A 1 168 ? -13.018 -7.894 -2.802 1.00 86.44 168 VAL A O 1
ATOM 1289 N N . LEU A 1 169 ? -12.181 -8.150 -0.738 1.00 82.44 169 LEU A N 1
ATOM 1290 C CA . LEU A 1 169 ? -10.916 -8.718 -1.204 1.00 82.44 169 LEU A CA 1
ATOM 1291 C C . LEU A 1 169 ? -11.126 -10.018 -1.989 1.00 82.44 169 LEU A C 1
ATOM 1293 O O . LEU A 1 169 ? -10.526 -10.177 -3.052 1.00 82.44 169 LEU A O 1
ATOM 1297 N N . THR A 1 170 ? -11.995 -10.923 -1.523 1.00 82.19 170 THR A N 1
ATOM 1298 C CA . THR A 1 170 ? -12.294 -12.171 -2.245 1.00 82.19 170 THR A CA 1
ATOM 1299 C C . THR A 1 170 ? -13.001 -11.924 -3.576 1.00 82.19 170 THR A C 1
ATOM 1301 O O . THR A 1 170 ? -12.670 -12.595 -4.553 1.00 82.19 170 THR A O 1
ATOM 1304 N N . LEU A 1 171 ? -13.895 -10.932 -3.655 1.00 82.88 171 LEU A N 1
ATOM 1305 C CA . LEU A 1 171 ? -14.600 -10.569 -4.890 1.00 82.88 171 LEU A CA 1
ATOM 1306 C C . LEU A 1 171 ? -13.696 -9.920 -5.945 1.00 82.88 171 LEU A C 1
ATOM 1308 O O . LEU A 1 171 ? -13.851 -10.200 -7.130 1.00 82.88 171 LEU A O 1
ATOM 1312 N N . VAL A 1 172 ? -12.736 -9.084 -5.538 1.00 80.12 172 VAL A N 1
ATOM 1313 C CA . VAL A 1 172 ? -11.801 -8.412 -6.467 1.00 80.12 172 VAL A CA 1
ATOM 1314 C C . VAL A 1 172 ? -10.726 -9.380 -7.001 1.00 80.12 172 VAL A C 1
ATOM 1316 O O . VAL A 1 172 ? -9.942 -9.031 -7.877 1.00 80.12 172 VAL A O 1
ATOM 1319 N N . GLY A 1 173 ? -10.712 -10.636 -6.543 1.00 64.19 173 GLY A N 1
ATOM 1320 C CA . GLY A 1 173 ? -9.778 -11.643 -7.039 1.00 64.19 173 GLY A CA 1
ATOM 1321 C C . GLY A 1 173 ? -8.473 -11.677 -6.254 1.00 64.19 173 GLY A C 1
ATOM 1322 O O . GLY A 1 173 ? -7.411 -11.874 -6.822 1.00 64.19 173 GLY A O 1
ATOM 1323 N N . ALA A 1 174 ? -8.553 -11.560 -4.931 1.00 60.41 174 ALA A N 1
ATOM 1324 C CA . ALA A 1 174 ? -7.506 -11.886 -3.965 1.00 60.41 174 ALA A CA 1
ATOM 1325 C C . ALA A 1 174 ? -6.409 -12.889 -4.440 1.00 60.41 174 ALA A C 1
ATOM 1327 O O . ALA A 1 174 ? -5.230 -12.528 -4.380 1.00 60.41 174 ALA A O 1
ATOM 1328 N N . PRO A 1 175 ? -6.730 -14.095 -4.982 1.00 56.19 175 PRO A N 1
ATOM 1329 C CA . PRO A 1 175 ? -5.716 -15.049 -5.448 1.00 56.19 175 PRO A CA 1
ATOM 1330 C C . PRO A 1 175 ? -4.748 -14.517 -6.514 1.00 56.19 175 PRO A C 1
ATOM 1332 O O . PRO A 1 175 ? -3.616 -14.996 -6.561 1.00 56.19 175 PRO A O 1
ATOM 1335 N N . THR A 1 176 ? -5.137 -13.536 -7.332 1.00 55.69 176 THR A N 1
ATOM 1336 C CA . THR A 1 176 ? -4.259 -12.948 -8.359 1.00 55.69 176 THR A CA 1
ATOM 1337 C C . THR A 1 176 ? -3.316 -11.890 -7.781 1.00 55.69 176 THR A C 1
ATOM 1339 O O . THR A 1 176 ? -2.200 -11.729 -8.272 1.00 55.69 176 THR A O 1
ATOM 1342 N N . MET A 1 177 ? -3.701 -11.229 -6.681 1.00 56.28 177 MET A N 1
ATOM 1343 C CA . MET A 1 177 ? -2.898 -10.173 -6.050 1.00 56.28 177 MET A CA 1
ATOM 1344 C C . MET A 1 177 ? -1.678 -10.717 -5.301 1.00 56.28 177 MET A C 1
ATOM 1346 O O . MET A 1 177 ? -0.608 -10.116 -5.355 1.00 56.28 177 MET A O 1
ATOM 1350 N N . TRP A 1 178 ? -1.808 -11.858 -4.615 1.00 57.34 178 TRP A N 1
ATOM 1351 C CA . TRP A 1 178 ? -0.684 -12.453 -3.871 1.00 57.34 178 TRP A CA 1
ATOM 1352 C C . TRP A 1 178 ? 0.212 -13.334 -4.741 1.00 57.34 178 TRP A C 1
ATOM 1354 O O . TRP A 1 178 ? 1.361 -13.583 -4.384 1.00 57.34 178 TRP A O 1
ATOM 1364 N N . ARG A 1 179 ? -0.313 -13.825 -5.870 1.00 52.59 179 ARG A N 1
ATOM 1365 C CA . ARG A 1 179 ? 0.395 -14.745 -6.769 1.00 52.59 179 ARG A CA 1
ATOM 1366 C C . ARG A 1 179 ? 1.217 -14.024 -7.841 1.00 52.59 179 ARG A C 1
ATOM 1368 O O . ARG A 1 179 ? 2.019 -14.662 -8.507 1.00 52.59 179 ARG A O 1
ATOM 1375 N N . GLY A 1 180 ? 1.064 -12.704 -7.992 1.00 53.94 180 GLY A N 1
ATOM 1376 C CA . GLY A 1 180 ? 1.824 -11.919 -8.973 1.00 53.94 180 GLY A CA 1
ATOM 1377 C C . GLY A 1 180 ? 1.483 -12.245 -10.433 1.00 53.94 1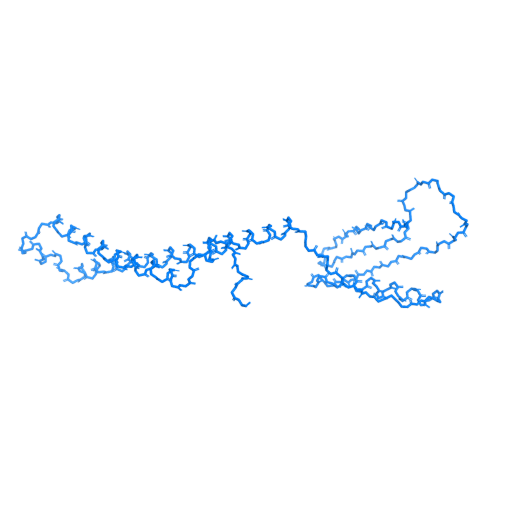80 GLY A C 1
ATOM 1378 O O . GLY A 1 180 ? 2.156 -11.766 -11.341 1.00 53.94 180 GLY A O 1
ATOM 1379 N N . GLU A 1 181 ? 0.429 -13.027 -10.673 1.00 53.38 181 GLU A N 1
ATOM 1380 C CA . GLU A 1 181 ? -0.055 -13.414 -11.998 1.00 53.38 181 GLU A CA 1
ATOM 1381 C C . GLU A 1 181 ? -0.937 -12.299 -12.581 1.00 53.38 181 GLU A C 1
ATOM 1383 O O . GLU A 1 181 ? -2.133 -12.466 -12.807 1.00 53.38 181 GLU A O 1
ATOM 1388 N N . MET A 1 182 ? -0.354 -11.126 -12.838 1.00 47.28 182 MET A N 1
ATOM 1389 C CA . MET A 1 182 ? -1.012 -10.064 -13.614 1.00 47.28 182 MET A CA 1
ATOM 1390 C C . MET A 1 182 ? -0.927 -10.347 -15.126 1.00 47.28 182 MET A C 1
ATOM 1392 O O . MET A 1 182 ? -0.484 -9.490 -15.887 1.00 47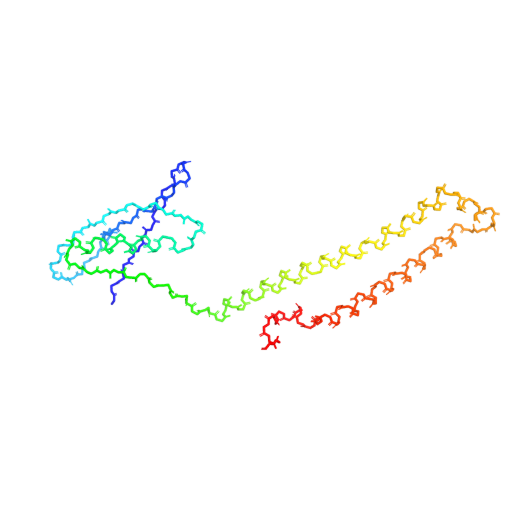.28 182 MET A O 1
ATOM 1396 N N . GLY A 1 183 ? -1.293 -11.557 -15.572 1.00 47.09 183 GLY A N 1
ATOM 1397 C CA . GLY A 1 183 ? -1.045 -11.939 -16.968 1.00 47.09 183 GLY A CA 1
ATOM 1398 C C . GLY A 1 183 ? -1.812 -13.105 -17.591 1.00 47.09 183 GLY A C 1
ATOM 1399 O O . GLY A 1 183 ? -1.439 -13.474 -18.695 1.00 47.09 183 GLY A O 1
ATOM 1400 N N . LEU A 1 184 ? -2.840 -13.700 -16.970 1.00 42.38 184 LEU A N 1
ATOM 1401 C CA . LEU A 1 184 ? -3.549 -14.850 -17.581 1.00 42.38 184 LEU A CA 1
ATOM 1402 C C . LEU A 1 184 ? -5.084 -14.808 -17.467 1.00 42.38 184 LEU A C 1
ATOM 1404 O O . LEU A 1 184 ? -5.742 -15.844 -17.453 1.00 42.38 184 LEU A O 1
ATOM 1408 N N . ALA A 1 185 ? -5.674 -13.615 -17.416 1.00 38.75 185 ALA A N 1
ATOM 1409 C CA . ALA A 1 185 ? -7.115 -13.447 -17.605 1.00 38.75 185 ALA A CA 1
ATOM 1410 C C . ALA A 1 185 ? -7.360 -12.419 -18.716 1.00 38.75 185 ALA A C 1
ATOM 1412 O O . ALA A 1 185 ? -7.600 -11.240 -18.455 1.00 38.75 185 ALA A O 1
ATOM 1413 N N . GLY A 1 186 ? -7.222 -12.895 -19.951 1.00 36.75 186 GLY A N 1
ATOM 1414 C CA . GLY A 1 186 ? -7.480 -12.196 -21.205 1.00 36.75 186 GLY A CA 1
ATOM 1415 C C . GLY A 1 186 ? -7.313 -13.166 -22.358 1.00 36.75 186 GLY A C 1
ATOM 1416 O O . GLY A 1 186 ? -6.157 -13.588 -22.567 1.00 36.75 186 GLY A O 1
#

pLDDT: mean 73.56, std 20.52, range [25.0, 94.62]

Radius of gyration: 34.86 Å; Cα contacts (8 Å, |Δi|>4): 94; chains: 1; bounding box: 80×39×89 Å

Mean predicted aligned error: 15.68 Å

Sequence (186 aa):
GWGYYWGCRTIRDDDKRRSCMFNGGDSESRPSYSPAFSAASYGYELLFNQTMINSLPVLVSAVNSAILRTLGGGVIEPSVQVLPKTDAEEAKASATAAYIASNVGALMVTLAFLGVPSQSMLVIVEERDNDVKHMLHLMGVKVAEYWLCTYTFDLIRWVVMASLGTVVLTLVGAPTMWRGEMGLAG

InterPro domains:
  IPR013525 ABC-2 type transporter, transmembrane domain [PF12698] (38-164)

Organism: Hemiselmis andersenii (NCBI:txid464988)

Foldseek 3Di:
DDDDDWDFDFDDDPPPWTKTKTWPDDPDDDDDDDPDDPDDIDIDIDTFDPVDPCTVVVVVQVVVQVVLVVVVHHHRDDDDDDDPDDPVRVVVVLVVVLVVLVVVVVVVLVVVLVVLVVVLVVVVVVCVVVVVVVVVVVVVDDPVNVVVVSVVVSVVVSVVVVVVVVVVCVVVPVVCSNVSCPDPDD

Nearest PDB structures (foldseek):
  6yfj-assembly1_AA  TM=2.455E-01  e=1.267E+00  Leviviridae sp.
  5ds1-assembly1_A-2  TM=4.124E-01  e=8.205E+00  Pisum sativum
  8tsc-assembly1_B  TM=2.167E-01  e=8.732E+00  Homo sapiens